Protein AF-A0A8T0E1W9-F1 (afdb_monomer)

Foldseek 3Di:
DPVVLVVVLVVLLVLLLVLVVVLPPDDPQSVVVVVVLLLVQQLCVVLVFHKAFLQLLVLLSSDDPVLNVVLVLVVDDPLLRDDDPQETEIEGEPVCVVSCPDPVSQVSCVVSQKHWDDDDQDPDDDDPDPPDDQQWTWIDHPSHIYIYGYFYDDPQKTKTAAHDDHPDPPDPDPSNDLCHPGIFIDGDFDFDQSDPNSSHTYTSCSSRSSLRSVVGHDDQAPQQPADPDDDPPDDLQVVVVVLLCVLCSVLSWDKDFDDQQVVCCRHHVHHDPPDFKTKMKTQLSSPPDPVVVQVSQVVDPQADFPDWDDDDPPSPDITIGMTGGDDPDDPDDDDD

pLDDT: mean 75.53, std 21.47, range [22.25, 98.0]

Structure (mmCIF, N/CA/C/O backbone):
data_AF-A0A8T0E1W9-F1
#
_entry.id   AF-A0A8T0E1W9-F1
#
loop_
_atom_site.group_PDB
_atom_site.id
_atom_site.type_symbol
_atom_site.label_atom_id
_atom_site.label_alt_id
_atom_site.label_comp_id
_atom_site.label_asym_id
_atom_site.label_entity_id
_atom_site.label_seq_id
_atom_site.pdbx_PDB_ins_code
_atom_site.Cartn_x
_atom_site.Cartn_y
_atom_site.Cartn_z
_atom_site.occupancy
_atom_site.B_iso_or_equiv
_atom_site.auth_seq_id
_atom_site.auth_comp_id
_atom_site.auth_asym_id
_atom_site.auth_atom_id
_atom_site.pdbx_PDB_model_num
ATOM 1 N N . MET A 1 1 ? 8.179 -26.069 -3.811 1.00 26.19 1 MET A N 1
ATOM 2 C CA . MET A 1 1 ? 8.669 -24.667 -3.828 1.00 26.19 1 MET A CA 1
ATOM 3 C C . MET A 1 1 ? 7.720 -23.673 -3.124 1.00 26.19 1 MET A C 1
ATOM 5 O O . MET A 1 1 ? 7.975 -22.481 -3.179 1.00 26.19 1 MET A O 1
ATOM 9 N N . PHE A 1 2 ? 6.671 -24.132 -2.415 1.00 22.77 2 PHE A N 1
ATOM 10 C CA . PHE A 1 2 ? 5.727 -23.273 -1.672 1.00 22.77 2 PHE A CA 1
ATOM 11 C C . PHE A 1 2 ? 6.013 -23.175 -0.155 1.00 22.77 2 PHE A C 1
ATOM 13 O O . PHE A 1 2 ? 5.540 -22.244 0.491 1.00 22.77 2 PHE A O 1
ATOM 20 N N . ASP A 1 3 ? 6.839 -24.063 0.414 1.00 22.98 3 ASP A N 1
ATOM 21 C CA . ASP A 1 3 ? 7.132 -24.073 1.861 1.00 22.98 3 ASP A CA 1
ATOM 22 C C . ASP A 1 3 ? 8.192 -23.061 2.317 1.00 22.98 3 ASP A C 1
ATOM 24 O O . ASP A 1 3 ? 8.183 -22.630 3.471 1.00 22.98 3 ASP A O 1
ATOM 28 N N . CYS A 1 4 ? 9.060 -22.595 1.412 1.00 23.92 4 CYS A N 1
ATOM 29 C CA . CYS A 1 4 ? 10.126 -21.657 1.777 1.00 23.92 4 CYS A CA 1
ATOM 30 C C . CYS A 1 4 ? 9.575 -20.276 2.191 1.00 23.92 4 CYS A C 1
ATOM 32 O O . CYS A 1 4 ? 10.157 -19.605 3.038 1.00 23.92 4 CYS A O 1
ATOM 34 N N . CYS A 1 5 ? 8.411 -19.861 1.667 1.00 29.88 5 CYS A N 1
ATOM 35 C CA . CYS A 1 5 ? 7.785 -18.583 2.032 1.00 29.88 5 CYS A CA 1
ATOM 36 C C . CYS A 1 5 ? 7.148 -18.586 3.430 1.00 29.88 5 CYS A C 1
ATOM 38 O O . CYS A 1 5 ? 7.177 -17.557 4.101 1.00 29.88 5 CYS A O 1
ATOM 40 N N . LYS A 1 6 ? 6.601 -19.719 3.896 1.00 28.47 6 LYS A N 1
ATOM 41 C CA . LYS A 1 6 ? 6.024 -19.819 5.249 1.00 28.47 6 LYS A CA 1
ATOM 42 C C . LYS A 1 6 ? 7.102 -19.812 6.332 1.00 28.47 6 LYS A C 1
ATOM 44 O O . LYS A 1 6 ? 6.871 -19.260 7.403 1.00 28.47 6 LYS A O 1
ATOM 49 N N . HIS A 1 7 ? 8.266 -20.402 6.055 1.00 28.61 7 HIS A N 1
ATOM 50 C CA . HIS A 1 7 ? 9.382 -20.433 7.002 1.00 28.61 7 HIS A CA 1
ATOM 51 C C . HIS A 1 7 ? 10.006 -19.042 7.185 1.00 28.61 7 HIS A C 1
ATOM 53 O O . HIS A 1 7 ? 10.114 -18.575 8.312 1.00 28.61 7 HIS A O 1
ATOM 59 N N . ILE A 1 8 ? 10.260 -18.322 6.084 1.00 34.84 8 ILE A N 1
ATOM 60 C CA . ILE A 1 8 ? 10.800 -16.950 6.114 1.00 34.84 8 ILE A CA 1
ATOM 61 C C . ILE A 1 8 ? 9.815 -15.971 6.776 1.00 34.84 8 ILE A C 1
ATOM 63 O O . ILE A 1 8 ? 10.224 -15.104 7.542 1.00 34.84 8 ILE A O 1
ATOM 67 N N . ALA A 1 9 ? 8.503 -16.129 6.550 1.00 34.50 9 ALA A N 1
ATOM 68 C CA . ALA A 1 9 ? 7.494 -15.334 7.254 1.00 34.50 9 ALA A CA 1
ATOM 69 C C . ALA A 1 9 ? 7.513 -15.599 8.771 1.00 34.50 9 ALA A C 1
ATOM 71 O O . ALA A 1 9 ? 7.425 -14.661 9.555 1.00 34.50 9 ALA A O 1
ATOM 72 N N . ARG A 1 10 ? 7.682 -16.858 9.200 1.00 34.78 10 ARG A N 1
ATOM 73 C CA . ARG A 1 10 ? 7.811 -17.215 10.624 1.00 34.78 10 ARG A CA 1
ATOM 74 C C . ARG A 1 10 ? 9.108 -16.694 11.249 1.00 34.78 10 ARG A C 1
ATOM 76 O O . ARG A 1 10 ? 9.079 -16.315 12.413 1.00 34.78 10 ARG A O 1
ATOM 83 N N . GLU A 1 11 ? 10.211 -16.646 10.507 1.00 36.34 11 GLU A N 1
ATOM 84 C CA . GLU A 1 11 ? 11.480 -16.076 10.983 1.00 36.34 11 GLU A CA 1
ATOM 85 C C . GLU A 1 11 ? 11.420 -14.547 11.100 1.00 36.34 11 GLU A C 1
ATOM 87 O O . GLU A 1 11 ? 11.777 -14.020 12.150 1.00 36.34 11 GLU A O 1
ATOM 92 N N . CYS A 1 12 ? 10.828 -13.842 10.124 1.00 39.28 12 CYS A N 1
ATOM 93 C CA . CYS A 1 12 ? 10.525 -12.410 10.259 1.00 39.28 12 CYS A CA 1
ATOM 94 C C . CYS A 1 12 ? 9.590 -12.124 11.446 1.00 39.28 12 CYS A C 1
ATOM 96 O O . CYS A 1 12 ? 9.747 -11.113 12.121 1.00 39.28 12 CYS A O 1
ATOM 98 N N . VAL A 1 13 ? 8.610 -12.992 11.720 1.00 42.66 13 VAL A N 1
ATOM 99 C CA . VAL A 1 13 ? 7.721 -12.849 12.887 1.00 42.66 13 VAL A CA 1
ATOM 100 C C . VAL A 1 13 ? 8.466 -13.119 14.198 1.00 42.66 13 VAL A C 1
ATOM 102 O O . VAL A 1 13 ? 8.195 -12.438 15.178 1.00 42.66 13 VAL A O 1
ATOM 105 N N . LYS A 1 14 ? 9.430 -14.048 14.237 1.00 37.53 14 LYS A N 1
ATOM 106 C CA . LYS A 1 14 ? 10.242 -14.315 15.438 1.00 37.53 14 LYS A CA 1
ATOM 107 C C . LYS A 1 14 ? 11.223 -13.184 15.756 1.00 37.53 14 LYS A C 1
ATOM 109 O O . LYS A 1 14 ? 11.319 -12.808 16.920 1.00 37.53 14 LYS A O 1
ATOM 114 N N . GLU A 1 15 ? 11.892 -12.616 14.752 1.00 42.81 15 GLU A N 1
ATOM 115 C CA . GLU A 1 15 ? 12.761 -11.443 14.946 1.00 42.81 15 GLU A CA 1
ATOM 116 C C . GLU A 1 15 ? 11.956 -10.206 15.388 1.00 42.81 15 GLU A C 1
ATOM 118 O O . GLU A 1 15 ? 12.399 -9.469 16.267 1.00 42.81 15 GLU A O 1
ATOM 123 N N . ASN A 1 16 ? 10.737 -10.017 14.866 1.00 41.03 16 ASN A N 1
ATOM 124 C CA . ASN A 1 16 ? 9.902 -8.845 15.167 1.00 41.03 16 ASN A CA 1
ATOM 125 C C . ASN A 1 16 ? 8.972 -9.007 16.382 1.00 41.03 16 ASN A C 1
ATOM 127 O O . ASN A 1 16 ? 8.532 -8.005 16.947 1.00 41.03 16 ASN A O 1
ATOM 131 N N . ALA A 1 17 ? 8.696 -10.233 16.839 1.00 41.97 17 ALA A N 1
ATOM 132 C CA . ALA A 1 17 ? 8.025 -10.463 18.119 1.00 41.97 17 ALA A CA 1
ATOM 133 C C . ALA A 1 17 ? 8.859 -9.863 19.258 1.00 41.97 17 ALA A C 1
ATOM 135 O O . ALA A 1 17 ? 8.317 -9.153 20.101 1.00 41.97 17 ALA A O 1
ATOM 136 N N . GLY A 1 18 ? 10.186 -10.040 19.214 1.00 39.03 18 GLY A N 1
ATOM 137 C CA . GLY A 1 18 ? 11.122 -9.402 20.141 1.00 39.03 18 GLY A CA 1
ATOM 138 C C . GLY A 1 18 ? 11.076 -7.869 20.113 1.00 39.03 18 GLY A C 1
ATOM 139 O O . GLY A 1 18 ? 11.276 -7.251 21.150 1.00 39.03 18 GLY A O 1
ATOM 140 N N . VAL A 1 19 ? 10.736 -7.249 18.977 1.00 42.09 19 VAL A N 1
ATOM 141 C CA . VAL A 1 19 ? 10.605 -5.784 18.840 1.00 42.09 19 VAL A CA 1
ATOM 142 C C . VAL A 1 19 ? 9.293 -5.269 19.445 1.00 42.09 19 VAL A C 1
ATOM 144 O O . VAL A 1 19 ? 9.286 -4.223 20.088 1.00 42.09 19 VAL A O 1
ATOM 147 N N . MET A 1 20 ? 8.196 -6.026 19.332 1.00 41.81 20 MET A N 1
ATOM 148 C CA . MET A 1 20 ? 6.943 -5.736 20.049 1.00 41.81 20 MET A CA 1
ATOM 149 C C . MET A 1 20 ? 7.096 -5.881 21.571 1.00 41.81 20 MET A C 1
ATOM 151 O O . MET A 1 20 ? 6.509 -5.099 22.316 1.00 41.81 20 MET A O 1
ATOM 155 N N . TYR A 1 21 ? 7.901 -6.845 22.034 1.00 38.28 21 TYR A N 1
ATOM 156 C CA . TYR A 1 21 ? 8.285 -6.954 23.447 1.00 38.28 21 TYR A CA 1
ATOM 157 C C . TYR A 1 21 ? 9.291 -5.859 23.858 1.00 38.28 21 TYR A C 1
ATOM 159 O O . TYR A 1 21 ? 9.203 -5.340 24.961 1.00 38.28 21 TYR A O 1
ATOM 167 N N . ALA A 1 22 ? 10.193 -5.413 22.977 1.00 35.00 22 ALA A N 1
ATOM 168 C CA . ALA A 1 22 ? 11.112 -4.300 23.255 1.00 35.00 22 ALA A CA 1
ATOM 169 C C . ALA A 1 22 ? 10.422 -2.920 23.281 1.00 35.00 22 ALA A C 1
ATOM 171 O O . ALA A 1 22 ? 10.928 -1.994 23.910 1.00 35.00 22 ALA A O 1
ATOM 172 N N . TYR A 1 23 ? 9.234 -2.789 22.678 1.00 39.28 23 TYR A N 1
ATOM 173 C CA . TYR A 1 23 ? 8.354 -1.619 22.815 1.00 39.28 23 TYR A CA 1
ATOM 174 C C . TYR A 1 23 ? 7.777 -1.448 24.242 1.00 39.28 23 TYR A C 1
ATOM 176 O O . TYR A 1 23 ? 7.063 -0.480 24.500 1.00 39.28 23 TYR A O 1
ATOM 184 N N . GLN A 1 24 ? 8.089 -2.363 25.173 1.00 39.16 24 GLN A N 1
ATOM 185 C CA . GLN A 1 24 ? 7.715 -2.314 26.594 1.00 39.16 24 GLN A CA 1
ATOM 186 C C . GLN A 1 24 ? 8.611 -1.404 27.459 1.00 39.16 24 GLN A C 1
ATOM 188 O O . GLN A 1 24 ? 8.468 -1.404 28.680 1.00 39.16 24 GLN A O 1
ATOM 193 N N . SER A 1 25 ? 9.520 -0.598 26.892 1.00 38.69 25 SER A N 1
ATOM 194 C CA . SER A 1 25 ? 10.099 0.525 27.648 1.00 38.69 25 SER A CA 1
ATOM 195 C C . SER A 1 25 ? 9.044 1.643 27.737 1.00 38.69 25 SER A C 1
ATOM 197 O O . SER A 1 25 ? 8.987 2.541 26.894 1.00 38.69 25 SER A O 1
ATOM 199 N N . GLU A 1 26 ? 8.119 1.491 28.685 1.00 44.88 26 GLU A N 1
ATOM 200 C CA . GLU A 1 26 ? 6.817 2.163 28.732 1.00 44.88 26 GLU A CA 1
ATOM 201 C C . GLU A 1 26 ? 6.894 3.673 29.004 1.00 44.88 26 GLU A C 1
ATOM 203 O O . GLU A 1 26 ? 7.234 4.128 30.094 1.00 44.88 26 GLU A O 1
ATOM 208 N N . THR A 1 27 ? 6.454 4.457 28.021 1.00 55.34 27 THR A N 1
ATOM 209 C CA . THR A 1 27 ? 5.727 5.707 28.269 1.00 55.34 27 THR A CA 1
ATOM 210 C C . THR A 1 27 ? 4.225 5.387 28.329 1.00 55.34 27 THR A C 1
ATOM 212 O O . THR A 1 27 ? 3.762 4.453 27.669 1.00 55.34 27 THR A O 1
ATOM 215 N N . SER A 1 28 ? 3.438 6.152 29.095 1.00 60.97 28 SER A N 1
ATOM 216 C CA . SER A 1 28 ? 1.981 5.945 29.248 1.00 60.97 28 SER A CA 1
ATOM 217 C C . SER A 1 28 ? 1.206 5.985 27.920 1.00 60.97 28 SER A C 1
ATOM 219 O O . SER A 1 28 ? 0.170 5.337 27.762 1.00 60.97 28 SER A O 1
ATOM 221 N N . GLU A 1 29 ? 1.716 6.721 26.936 1.00 62.06 29 GLU A N 1
ATOM 222 C CA . GLU A 1 29 ? 1.122 6.819 25.603 1.00 62.06 29 GLU A CA 1
ATOM 223 C C . GLU A 1 29 ? 1.331 5.535 24.779 1.00 62.06 29 GLU A C 1
ATOM 225 O O . GLU A 1 29 ? 0.407 5.069 24.109 1.00 62.06 29 GLU A O 1
ATOM 230 N N . ASN A 1 30 ? 2.508 4.903 24.878 1.00 69.06 30 ASN A N 1
ATOM 231 C CA . ASN A 1 30 ? 2.815 3.662 24.158 1.00 69.06 30 ASN A CA 1
ATOM 232 C C . ASN A 1 30 ? 1.965 2.483 24.650 1.00 69.06 30 ASN A C 1
ATOM 234 O O . ASN A 1 30 ? 1.479 1.693 23.835 1.00 69.06 30 ASN A O 1
ATOM 238 N N . SER A 1 31 ? 1.738 2.383 25.964 1.00 74.38 31 SER A N 1
ATOM 239 C CA . SER A 1 31 ? 0.858 1.356 26.536 1.00 74.38 31 SER A CA 1
ATOM 240 C C . SER A 1 31 ? -0.600 1.570 26.114 1.00 74.38 31 SER A C 1
ATOM 242 O O . SER A 1 31 ? -1.274 0.620 25.710 1.00 74.38 31 SER A O 1
ATOM 244 N N . THR A 1 32 ? -1.062 2.824 26.088 1.00 85.12 32 THR A N 1
ATOM 245 C CA . THR A 1 32 ? -2.406 3.189 25.613 1.00 85.12 32 THR A CA 1
ATOM 246 C C . THR A 1 32 ? -2.603 2.821 24.140 1.00 85.12 32 THR A C 1
ATOM 248 O O . THR A 1 32 ? -3.572 2.144 23.794 1.00 85.12 32 THR A O 1
ATOM 251 N N . ARG A 1 33 ? -1.654 3.185 23.268 1.00 90.06 33 ARG A N 1
ATOM 252 C CA . ARG A 1 33 ? -1.702 2.879 21.830 1.00 90.06 33 ARG A CA 1
ATOM 253 C C . ARG A 1 33 ? -1.787 1.377 21.559 1.00 90.06 33 ARG A C 1
ATOM 255 O O . ARG A 1 33 ? -2.606 0.932 20.756 1.00 90.06 33 ARG A O 1
ATOM 262 N N . LEU A 1 34 ? -0.958 0.585 22.239 1.00 89.94 34 LEU A N 1
ATOM 263 C CA . LEU A 1 34 ? -0.949 -0.868 22.085 1.00 89.94 34 LEU A CA 1
ATOM 264 C C . LEU A 1 34 ? -2.269 -1.502 22.544 1.00 89.94 34 LEU A C 1
ATOM 266 O O . LEU A 1 34 ? -2.761 -2.427 21.896 1.00 89.94 34 LEU A O 1
ATOM 270 N N . ASN A 1 35 ? -2.868 -0.988 23.619 1.00 91.19 35 ASN A N 1
ATOM 271 C CA . ASN A 1 35 ? -4.172 -1.449 24.087 1.00 91.19 35 ASN A CA 1
ATOM 272 C C . ASN A 1 35 ? -5.272 -1.178 23.056 1.00 91.19 35 ASN A C 1
ATOM 274 O O . ASN A 1 35 ? -6.045 -2.085 22.763 1.00 91.19 35 ASN A O 1
ATOM 278 N N . VAL A 1 36 ? -5.295 0.004 22.428 1.00 93.75 36 VAL A N 1
ATOM 279 C CA . VAL A 1 36 ? -6.257 0.305 21.350 1.00 93.75 36 VAL A CA 1
ATOM 280 C C . VAL A 1 36 ? -6.085 -0.656 20.170 1.00 93.75 36 VAL A C 1
ATOM 282 O O . VAL A 1 36 ? -7.072 -1.210 19.685 1.00 93.75 36 VAL A O 1
ATOM 285 N N . ILE A 1 37 ? -4.842 -0.931 19.752 1.00 95.06 37 ILE A N 1
ATOM 286 C CA . ILE A 1 37 ? -4.553 -1.880 18.662 1.00 95.06 37 ILE A CA 1
ATOM 287 C C . ILE A 1 37 ? -5.096 -3.278 18.979 1.00 95.06 37 ILE A C 1
ATOM 289 O O . ILE A 1 37 ? -5.749 -3.898 18.132 1.00 95.06 37 ILE A O 1
ATOM 293 N N . ARG A 1 38 ? -4.823 -3.780 20.190 1.00 94.50 38 ARG A N 1
ATOM 294 C CA . ARG A 1 38 ? -5.278 -5.100 20.649 1.00 94.50 38 ARG A CA 1
ATOM 295 C C . ARG A 1 38 ? -6.799 -5.170 20.711 1.00 94.50 38 ARG A C 1
ATOM 297 O O . ARG A 1 38 ? -7.378 -6.100 20.156 1.00 94.50 38 ARG A O 1
ATOM 304 N N . SER A 1 39 ? -7.430 -4.183 21.344 1.00 94.25 39 SER A N 1
ATOM 305 C CA . SER A 1 39 ? -8.879 -4.145 21.534 1.00 94.25 39 SER A CA 1
ATOM 306 C C . SER A 1 39 ? -9.624 -4.068 20.205 1.00 94.25 39 SER A C 1
ATOM 308 O O . SER A 1 39 ? -10.570 -4.824 20.006 1.00 94.25 39 SER A O 1
ATOM 310 N N . PHE A 1 40 ? -9.176 -3.227 19.265 1.00 95.69 40 PHE A N 1
ATOM 311 C CA . PHE A 1 40 ? -9.826 -3.112 17.956 1.00 95.69 40 PHE A CA 1
ATOM 312 C C . PHE A 1 40 ? -9.670 -4.390 17.127 1.00 95.69 40 PHE A C 1
ATOM 314 O O . PHE A 1 40 ? -10.644 -4.887 16.566 1.00 95.69 40 PHE A O 1
ATOM 321 N N . SER A 1 41 ? -8.462 -4.968 17.105 1.00 95.62 41 SER A N 1
ATOM 322 C CA . SER A 1 41 ? -8.199 -6.223 16.387 1.00 95.62 41 SER A CA 1
ATOM 323 C C . SER A 1 41 ? -9.050 -7.373 16.934 1.00 95.62 41 SER A C 1
ATOM 325 O O . SER A 1 41 ? -9.655 -8.116 16.163 1.00 95.62 41 SER A O 1
ATOM 327 N N . ALA A 1 42 ? -9.147 -7.494 18.261 1.00 94.12 42 ALA A N 1
ATOM 328 C CA . ALA A 1 42 ? -9.971 -8.505 18.916 1.00 94.12 42 ALA A CA 1
ATOM 329 C C .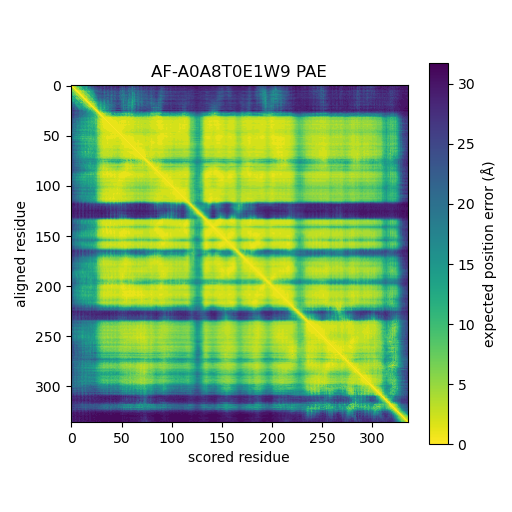 ALA A 1 42 ? -11.473 -8.285 18.664 1.00 94.12 42 ALA A C 1
ATOM 331 O O . ALA A 1 42 ? -12.196 -9.249 18.410 1.00 94.12 42 ALA A O 1
ATOM 332 N N . ALA A 1 43 ? -11.936 -7.030 18.695 1.00 94.56 43 ALA A N 1
ATOM 333 C CA . ALA A 1 43 ? -13.325 -6.674 18.423 1.00 94.56 43 ALA A CA 1
ATOM 334 C C . ALA A 1 43 ? -13.741 -7.040 16.993 1.00 94.56 43 ALA A C 1
ATOM 336 O O . ALA A 1 43 ? -14.729 -7.751 16.818 1.00 94.56 43 ALA A O 1
ATOM 337 N N . ALA A 1 44 ? -12.950 -6.643 15.992 1.00 95.00 44 ALA A N 1
ATOM 338 C CA . ALA A 1 44 ? -13.202 -6.990 14.595 1.00 95.00 44 ALA A CA 1
ATOM 339 C C . ALA A 1 44 ? -13.152 -8.510 14.367 1.00 95.00 44 ALA A C 1
ATOM 341 O O . ALA A 1 44 ? -14.031 -9.078 13.714 1.00 95.00 44 ALA A O 1
ATOM 342 N N . TYR A 1 45 ? -12.175 -9.195 14.972 1.00 93.75 45 TYR A N 1
ATOM 343 C CA . TYR A 1 45 ? -12.040 -10.645 14.851 1.00 93.75 45 TYR A CA 1
ATOM 344 C C . TYR A 1 45 ? -13.244 -11.397 15.433 1.00 93.75 45 TYR A C 1
ATOM 346 O O . TYR A 1 45 ? -13.706 -12.366 14.832 1.00 93.75 45 TYR A O 1
ATOM 354 N N . ALA A 1 46 ? -13.795 -10.943 16.566 1.00 93.19 46 ALA A N 1
ATOM 355 C CA . ALA A 1 46 ? -15.010 -11.516 17.154 1.00 93.19 46 ALA A CA 1
ATOM 356 C C . ALA A 1 46 ? -16.236 -11.403 16.226 1.00 93.19 46 ALA A C 1
ATOM 358 O O . ALA A 1 46 ? -17.169 -12.192 16.345 1.00 93.19 46 ALA A O 1
ATOM 359 N N . LEU A 1 47 ? -16.204 -10.462 15.279 1.00 93.44 47 LEU A N 1
ATOM 360 C CA . LEU A 1 47 ? -17.212 -10.262 14.236 1.00 93.44 47 LEU A CA 1
ATOM 361 C C . LEU A 1 47 ? -16.829 -10.936 12.906 1.00 93.44 47 LEU A C 1
ATOM 363 O O . LEU A 1 47 ? -17.400 -10.631 11.863 1.00 93.44 47 LEU A O 1
ATOM 367 N N . ASN A 1 48 ? -15.875 -11.874 12.933 1.00 93.12 48 ASN A N 1
ATOM 368 C CA . ASN A 1 48 ? -15.350 -12.601 11.771 1.00 93.12 48 ASN A CA 1
ATOM 369 C C . ASN A 1 48 ? -14.701 -11.707 10.700 1.00 93.12 48 ASN A C 1
ATOM 371 O O . ASN A 1 48 ? -14.637 -12.077 9.524 1.00 93.12 48 ASN A O 1
ATOM 375 N N . VAL A 1 49 ? -14.184 -10.546 11.106 1.00 94.19 49 VAL A N 1
ATOM 376 C CA . VAL A 1 49 ? -13.458 -9.618 10.239 1.00 94.19 49 VAL A CA 1
ATOM 377 C C . VAL A 1 49 ? -11.989 -9.588 10.646 1.00 94.19 49 VAL A C 1
ATOM 379 O O . VAL A 1 49 ? -11.629 -9.188 11.750 1.00 94.19 49 VAL A O 1
ATOM 382 N N . GLU A 1 50 ? -11.112 -10.001 9.734 1.00 94.94 50 GLU A N 1
ATOM 383 C CA . GLU A 1 50 ? -9.668 -9.853 9.925 1.00 94.94 50 GLU A CA 1
ATOM 384 C C . GLU A 1 50 ? -9.235 -8.457 9.476 1.00 94.94 50 GLU A C 1
ATOM 386 O O . GLU A 1 50 ? -9.366 -8.104 8.299 1.00 94.94 50 GLU A O 1
ATOM 391 N N . VAL A 1 51 ? -8.682 -7.695 10.418 1.00 96.38 51 VAL A N 1
ATOM 392 C CA . VAL A 1 51 ? -8.042 -6.403 10.163 1.00 96.38 51 VAL A CA 1
ATOM 393 C C . VAL A 1 51 ? -6.524 -6.538 10.218 1.00 96.38 51 VAL A C 1
ATOM 395 O O . VAL A 1 51 ? -5.973 -7.321 10.995 1.00 96.38 51 VAL A O 1
ATOM 398 N N . ILE A 1 52 ? -5.849 -5.757 9.384 1.00 97.81 52 ILE A N 1
ATOM 399 C CA . ILE A 1 52 ? -4.404 -5.755 9.177 1.00 97.81 52 ILE A CA 1
ATOM 400 C C . ILE A 1 52 ? -3.871 -4.413 9.649 1.00 97.81 52 ILE A C 1
ATOM 402 O O . ILE A 1 52 ? -4.261 -3.381 9.117 1.00 97.81 52 ILE A O 1
ATOM 406 N N . LEU A 1 53 ? -2.980 -4.395 10.636 1.00 97.75 53 LEU A N 1
ATOM 407 C CA . LEU A 1 53 ? -2.351 -3.156 11.080 1.00 97.75 53 LEU A CA 1
ATOM 408 C C . LEU A 1 53 ? -1.369 -2.683 9.997 1.00 97.75 53 LEU A C 1
ATOM 410 O O . LEU A 1 53 ? -0.312 -3.283 9.791 1.00 97.75 53 LEU A O 1
ATOM 414 N N . ILE A 1 54 ? -1.749 -1.615 9.294 1.00 97.44 54 ILE A N 1
ATOM 415 C CA . ILE A 1 54 ? -0.995 -1.019 8.177 1.00 97.44 54 ILE A CA 1
ATOM 416 C C . ILE A 1 54 ? -0.400 0.348 8.529 1.00 97.44 54 ILE A C 1
ATOM 418 O O . ILE A 1 54 ? 0.118 1.039 7.656 1.00 97.44 54 ILE A O 1
ATOM 422 N N . GLU A 1 55 ? -0.482 0.733 9.802 1.00 96.38 55 GLU A N 1
ATOM 423 C CA . GLU A 1 55 ? 0.004 2.002 10.329 1.00 96.38 55 GLU A CA 1
ATOM 424 C C . GLU A 1 55 ? 1.506 2.202 10.029 1.00 96.38 55 GLU A C 1
ATOM 426 O O . GLU A 1 55 ? 2.342 1.500 10.618 1.00 96.38 55 GLU A O 1
ATOM 431 N N . PRO A 1 56 ? 1.877 3.147 9.138 1.00 95.62 56 PRO A N 1
ATOM 432 C CA . PRO A 1 56 ? 3.240 3.245 8.619 1.00 95.62 56 PRO A CA 1
ATOM 433 C C . PRO A 1 56 ? 4.292 3.476 9.700 1.00 95.62 56 PRO A C 1
ATOM 435 O O . PRO A 1 56 ? 5.360 2.866 9.652 1.00 95.62 56 PRO A O 1
ATOM 438 N N . SER A 1 57 ? 3.971 4.290 10.708 1.00 94.44 57 SER A N 1
ATOM 439 C CA . SER A 1 57 ? 4.876 4.583 11.825 1.00 94.44 57 SER A CA 1
ATOM 440 C C . SER A 1 57 ? 5.234 3.336 12.639 1.00 94.44 57 SER A C 1
ATOM 442 O O . SER A 1 57 ? 6.393 3.132 12.998 1.00 94.44 57 SER A O 1
ATOM 444 N N . ILE A 1 58 ? 4.262 2.451 12.881 1.00 94.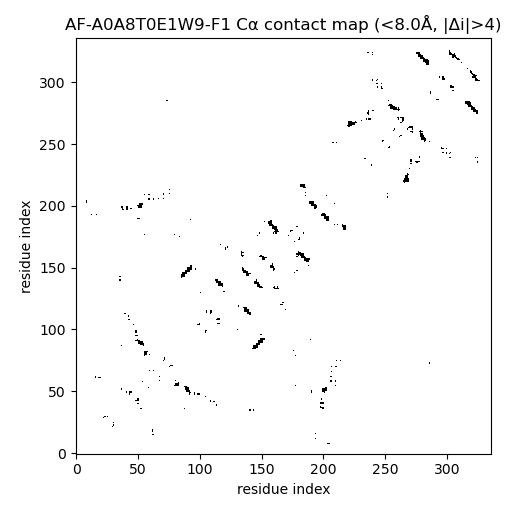19 58 ILE A N 1
ATOM 445 C CA . ILE A 1 58 ? 4.489 1.190 13.600 1.00 94.19 58 ILE A CA 1
ATOM 446 C C . ILE A 1 58 ? 5.285 0.235 12.724 1.00 94.19 58 ILE A C 1
ATOM 448 O O . ILE A 1 58 ? 6.297 -0.303 13.165 1.00 94.19 58 ILE A O 1
ATOM 452 N N . LEU A 1 59 ? 4.857 0.042 11.473 1.00 95.31 59 LEU A N 1
ATOM 453 C CA . LEU A 1 59 ? 5.542 -0.860 10.552 1.00 95.31 59 LEU A CA 1
ATOM 454 C C . LEU A 1 59 ? 7.004 -0.456 10.343 1.00 95.31 59 LEU A C 1
ATOM 456 O O . LEU A 1 59 ? 7.858 -1.334 10.253 1.00 95.31 59 LEU A O 1
ATOM 460 N N . PHE A 1 60 ? 7.297 0.845 10.278 1.00 94.75 60 PHE A N 1
ATOM 461 C CA . PHE A 1 60 ? 8.655 1.359 10.118 1.00 94.75 60 PHE A CA 1
ATOM 462 C C . PHE A 1 60 ? 9.512 1.080 11.356 1.00 94.75 60 PHE A C 1
ATOM 464 O O . PHE A 1 60 ? 10.644 0.619 11.218 1.00 94.75 60 PHE A O 1
ATOM 471 N N . ASN A 1 61 ? 8.954 1.269 12.554 1.00 92.69 61 ASN A N 1
ATOM 472 C CA . ASN A 1 61 ? 9.645 0.980 13.812 1.00 92.69 61 ASN A CA 1
ATOM 473 C C . ASN A 1 61 ? 9.900 -0.519 14.029 1.00 92.69 61 ASN A C 1
ATOM 475 O O . ASN A 1 61 ? 10.842 -0.878 14.730 1.00 92.69 61 ASN A O 1
ATOM 479 N N . LEU A 1 62 ? 9.104 -1.394 13.407 1.00 91.69 62 LEU A N 1
ATOM 480 C CA . LEU A 1 62 ? 9.352 -2.839 13.401 1.00 91.69 62 LEU A CA 1
ATOM 481 C C . LEU A 1 62 ? 10.517 -3.245 12.487 1.00 91.69 62 LEU A C 1
ATOM 483 O O . LEU A 1 62 ? 11.016 -4.359 12.600 1.00 91.69 62 LEU A O 1
ATOM 487 N N . LEU A 1 63 ? 10.956 -2.386 11.565 1.00 94.06 63 LEU A N 1
ATOM 488 C CA . LEU A 1 63 ? 12.085 -2.697 10.692 1.00 94.06 63 LEU A CA 1
ATOM 489 C C . LEU A 1 63 ? 13.417 -2.583 11.432 1.00 94.06 63 LEU A C 1
ATOM 491 O O . LEU A 1 63 ? 13.604 -1.714 12.283 1.00 94.06 63 LEU A O 1
ATOM 495 N N . SER A 1 64 ? 14.404 -3.377 11.014 1.00 95.00 64 SER A N 1
ATOM 496 C CA . SER A 1 64 ? 15.771 -3.221 11.511 1.00 95.00 64 SER A CA 1
ATOM 497 C C . SER A 1 64 ? 16.394 -1.893 11.057 1.00 95.00 64 SER A C 1
ATOM 499 O O . SER A 1 64 ? 16.049 -1.336 10.011 1.00 95.00 64 SER A O 1
ATOM 501 N N . ASN A 1 65 ? 17.400 -1.406 11.788 1.00 93.56 65 ASN A N 1
ATOM 502 C CA . ASN A 1 65 ? 18.100 -0.157 11.454 1.00 93.56 65 ASN A CA 1
ATOM 503 C C . ASN A 1 65 ? 18.648 -0.127 10.013 1.00 93.56 65 ASN A C 1
ATOM 505 O O . ASN A 1 65 ? 18.704 0.932 9.384 1.00 93.56 65 ASN A O 1
ATOM 509 N N . SER A 1 66 ? 19.072 -1.274 9.471 1.00 95.00 66 SER A N 1
ATOM 510 C CA . SER A 1 66 ? 19.559 -1.364 8.089 1.00 95.00 66 SER A CA 1
ATOM 511 C C . SER A 1 66 ? 18.424 -1.231 7.071 1.00 95.00 66 SER A C 1
ATOM 513 O O . SER A 1 66 ? 18.597 -0.561 6.053 1.00 95.00 66 SER A O 1
ATOM 515 N N . GLN A 1 67 ? 17.256 -1.805 7.363 1.00 94.81 67 GLN A N 1
ATOM 516 C CA . GLN A 1 67 ? 16.047 -1.711 6.546 1.00 94.81 67 GLN A CA 1
ATOM 517 C C . GLN A 1 67 ? 15.453 -0.296 6.558 1.00 94.81 67 GLN A C 1
ATOM 519 O O . GLN A 1 67 ? 15.102 0.227 5.501 1.00 94.81 67 GLN A O 1
ATOM 524 N N . GLN A 1 68 ? 15.422 0.363 7.718 1.00 93.88 68 GLN A N 1
ATOM 525 C CA . GLN A 1 68 ? 15.000 1.763 7.831 1.00 93.88 68 GLN A CA 1
ATOM 526 C C . GLN A 1 68 ? 15.901 2.683 6.993 1.00 93.88 68 GLN A C 1
ATOM 528 O O . GLN A 1 68 ? 15.425 3.410 6.119 1.00 93.88 68 GLN A O 1
ATOM 533 N N . LYS A 1 69 ? 17.229 2.588 7.173 1.00 93.06 69 LYS A N 1
ATOM 534 C CA . LYS A 1 69 ? 18.210 3.341 6.366 1.00 93.06 69 LYS A CA 1
ATOM 535 C C . LYS A 1 69 ? 18.073 3.051 4.872 1.00 93.06 69 LYS A C 1
ATOM 537 O O . LYS A 1 69 ? 18.270 3.945 4.047 1.00 93.06 69 LYS A O 1
ATOM 542 N N . PHE A 1 70 ? 17.748 1.811 4.515 1.00 92.00 70 PHE A N 1
ATOM 543 C CA . PHE A 1 70 ? 17.513 1.419 3.133 1.00 92.00 70 PHE A CA 1
ATOM 544 C C . PHE A 1 70 ? 16.308 2.147 2.520 1.00 92.00 70 PHE A C 1
ATOM 546 O O . PHE A 1 70 ? 16.458 2.716 1.438 1.00 92.00 70 PHE A O 1
ATOM 553 N N . LEU A 1 71 ? 15.160 2.194 3.207 1.00 91.62 71 LEU A N 1
ATOM 554 C CA . LEU A 1 71 ? 13.974 2.919 2.731 1.00 91.62 71 LEU A CA 1
ATOM 555 C C . LEU A 1 71 ? 14.256 4.409 2.531 1.00 91.62 71 LEU A C 1
ATOM 557 O O . LEU A 1 71 ? 13.887 4.971 1.497 1.00 91.62 71 LEU A O 1
ATOM 561 N N . LEU A 1 72 ? 14.960 5.030 3.482 1.00 90.69 72 LEU A N 1
ATOM 562 C CA . LEU A 1 72 ? 15.331 6.443 3.391 1.00 90.69 72 LEU A CA 1
ATOM 563 C C . LEU A 1 72 ? 16.242 6.706 2.182 1.00 90.69 72 LEU A C 1
ATOM 565 O O . LEU A 1 72 ? 16.023 7.631 1.402 1.00 90.69 72 LEU A O 1
ATOM 569 N N . LYS A 1 73 ? 17.219 5.824 1.938 1.00 88.00 73 LYS A N 1
ATOM 570 C CA . LYS A 1 73 ? 18.087 5.903 0.752 1.00 88.00 73 LYS A CA 1
ATOM 571 C C . LYS A 1 73 ? 17.326 5.705 -0.564 1.00 88.00 73 LYS A C 1
ATOM 573 O O . LYS A 1 73 ? 17.737 6.252 -1.585 1.00 88.00 73 LYS A O 1
ATOM 578 N N . LYS A 1 74 ? 16.227 4.946 -0.553 1.00 84.62 74 LYS A N 1
ATOM 579 C CA . LYS A 1 74 ? 15.335 4.733 -1.706 1.00 84.62 74 LYS A CA 1
ATOM 580 C C . LYS A 1 74 ? 14.400 5.911 -1.989 1.00 84.62 74 LYS A C 1
ATOM 582 O O . LYS A 1 74 ? 13.477 5.796 -2.790 1.00 84.62 74 LYS A O 1
ATOM 587 N N . GLY A 1 75 ? 14.670 7.058 -1.372 1.00 79.75 75 GLY A N 1
ATOM 588 C CA . GLY A 1 75 ? 13.919 8.285 -1.566 1.00 79.75 75 GLY A CA 1
ATOM 589 C C . GLY A 1 75 ? 12.769 8.441 -0.584 1.00 79.75 75 GLY A C 1
ATOM 590 O O . GLY A 1 75 ? 12.020 9.402 -0.738 1.00 79.75 75 GLY A O 1
ATOM 591 N N . SER A 1 76 ? 12.610 7.548 0.405 1.00 82.88 76 SER A N 1
ATOM 592 C CA . SER A 1 76 ? 11.682 7.776 1.518 1.00 82.88 76 SER A CA 1
ATOM 593 C C . SER A 1 76 ? 12.152 8.887 2.441 1.00 82.88 76 SER A C 1
ATOM 595 O O . SER A 1 76 ? 13.337 9.013 2.724 1.00 82.88 76 SER A O 1
ATOM 597 N N . ASN A 1 77 ? 11.214 9.714 2.879 1.00 82.81 77 ASN A N 1
ATOM 598 C CA . ASN A 1 77 ? 11.411 10.724 3.899 1.00 82.81 77 ASN A CA 1
ATOM 599 C C . ASN A 1 77 ? 10.873 10.163 5.222 1.00 82.81 77 ASN A C 1
ATOM 601 O O . ASN A 1 77 ? 9.909 9.401 5.226 1.00 82.81 77 ASN A O 1
ATOM 605 N N . SER A 1 78 ? 11.462 10.554 6.350 1.00 78.50 78 SER A N 1
ATOM 606 C CA . SER A 1 78 ? 10.931 10.220 7.676 1.00 78.50 78 SER A CA 1
ATOM 607 C C . SER A 1 78 ? 9.469 10.644 7.829 1.00 78.50 78 SER A C 1
ATOM 609 O O . SER A 1 78 ? 8.697 9.961 8.493 1.00 78.50 78 SER A O 1
ATOM 611 N N . ASN A 1 79 ? 9.070 11.728 7.156 1.00 85.00 79 ASN A N 1
ATOM 612 C CA . ASN A 1 79 ? 7.695 12.223 7.179 1.00 85.00 79 ASN A CA 1
ATOM 613 C C . ASN A 1 79 ? 6.683 11.294 6.490 1.00 85.00 79 ASN A C 1
ATOM 615 O O . ASN A 1 79 ? 5.497 11.396 6.791 1.00 85.00 79 ASN A O 1
ATOM 619 N N . ASP A 1 80 ? 7.129 10.388 5.611 1.00 85.75 80 ASP A N 1
ATOM 620 C CA . ASP A 1 80 ? 6.250 9.400 4.963 1.00 85.75 80 ASP A CA 1
ATOM 621 C C . ASP A 1 80 ? 5.784 8.306 5.939 1.00 85.75 80 ASP A C 1
ATOM 623 O O . ASP A 1 80 ? 4.837 7.578 5.649 1.00 85.75 80 ASP A O 1
ATOM 627 N N . PHE A 1 81 ? 6.461 8.181 7.087 1.00 90.25 81 PHE A N 1
ATOM 628 C CA . PHE A 1 81 ? 6.184 7.197 8.136 1.00 90.25 81 PHE A CA 1
ATOM 629 C C . PHE A 1 81 ? 5.919 7.872 9.486 1.00 90.25 81 PHE A C 1
ATOM 631 O O . PHE A 1 81 ? 6.145 7.275 10.542 1.00 90.25 81 PHE A O 1
ATOM 638 N N . ARG A 1 82 ? 5.516 9.148 9.469 1.00 88.12 82 ARG A N 1
ATOM 639 C CA . ARG A 1 82 ? 5.375 9.935 10.693 1.00 88.12 82 ARG A CA 1
ATOM 640 C C . ARG A 1 82 ? 4.305 9.342 11.603 1.00 88.12 82 ARG A C 1
ATOM 642 O O . ARG A 1 82 ? 3.253 8.899 11.150 1.00 88.12 82 ARG A O 1
ATOM 649 N N . TYR A 1 83 ? 4.576 9.360 12.902 1.00 89.44 83 TYR A N 1
ATOM 650 C CA . TYR A 1 83 ? 3.554 9.082 13.898 1.00 89.44 83 TYR A CA 1
ATOM 651 C C . TYR A 1 83 ? 2.614 10.283 13.991 1.00 89.44 83 TYR A C 1
ATOM 653 O O . TYR A 1 83 ? 3.077 11.404 14.203 1.00 89.44 83 TYR A O 1
ATOM 661 N N . VAL A 1 84 ? 1.314 10.035 13.843 1.00 89.44 84 VAL A N 1
ATOM 662 C CA . VAL A 1 84 ? 0.277 11.020 14.145 1.00 89.44 84 VAL A CA 1
ATOM 663 C C . VAL A 1 84 ? -0.391 10.618 15.462 1.00 89.44 84 VAL A C 1
ATOM 665 O O . VAL A 1 84 ? -1.015 9.553 15.519 1.00 89.44 84 VAL A O 1
ATOM 668 N N . PRO A 1 85 ? -0.258 11.429 16.528 1.00 88.62 85 PRO A N 1
ATOM 669 C CA . PRO A 1 85 ? -0.908 11.153 17.801 1.00 88.62 85 PRO A CA 1
ATOM 670 C C . PRO A 1 85 ? -2.420 10.993 17.647 1.00 88.62 85 PRO A C 1
ATOM 672 O O . PRO A 1 85 ? -3.069 11.767 16.947 1.00 88.62 85 PRO A O 1
ATOM 675 N N . GLY A 1 86 ? -2.981 9.981 18.308 1.00 90.06 86 GLY A N 1
ATOM 676 C CA . GLY A 1 86 ? -4.423 9.740 18.302 1.00 90.06 86 GLY A CA 1
ATOM 677 C C . GLY A 1 86 ? -4.979 9.129 17.014 1.00 90.06 86 GLY A C 1
ATOM 678 O O . GLY A 1 86 ? -6.190 8.971 16.929 1.00 90.06 86 GLY A O 1
ATOM 679 N N . ILE A 1 87 ? -4.154 8.743 16.030 1.00 92.56 87 ILE A N 1
ATOM 680 C CA . ILE A 1 87 ? -4.621 8.063 14.809 1.00 92.56 87 ILE A CA 1
ATOM 681 C C . ILE A 1 87 ? -3.960 6.688 14.660 1.00 92.56 87 ILE A C 1
ATOM 683 O O . ILE A 1 87 ? -2.757 6.517 14.875 1.00 92.56 87 ILE A O 1
ATOM 687 N N . LEU A 1 88 ? -4.759 5.687 14.286 1.00 95.88 88 LEU A N 1
ATOM 688 C CA . LEU A 1 88 ? -4.300 4.339 13.955 1.00 95.88 88 LEU A CA 1
ATOM 689 C C . LEU A 1 88 ? -4.928 3.848 12.659 1.00 95.88 88 LEU A C 1
ATOM 691 O O . LEU A 1 88 ? -6.148 3.859 12.518 1.00 95.88 88 LEU A O 1
ATOM 695 N N . THR A 1 89 ? -4.097 3.335 11.755 1.00 96.88 89 THR A N 1
ATOM 696 C CA . THR A 1 89 ? -4.572 2.831 10.465 1.00 96.88 89 THR A CA 1
ATOM 697 C C . THR A 1 89 ? -4.581 1.304 10.391 1.00 96.88 89 THR A C 1
ATOM 699 O O . THR A 1 89 ? -3.553 0.642 10.569 1.00 96.88 89 THR A O 1
ATOM 702 N N . PHE A 1 90 ? -5.736 0.744 10.039 1.00 98.00 90 PHE A N 1
ATOM 703 C CA . PHE A 1 90 ? -5.933 -0.664 9.712 1.00 98.00 90 PHE A CA 1
ATOM 704 C C . PHE A 1 90 ? -6.409 -0.819 8.267 1.00 98.00 90 PHE A C 1
ATOM 706 O O . PHE A 1 90 ? -7.072 0.050 7.717 1.00 98.00 90 PHE A O 1
ATOM 713 N N . GLY A 1 91 ? -6.091 -1.949 7.651 1.00 97.44 91 GLY A N 1
ATOM 714 C CA . GLY A 1 91 ? -6.638 -2.382 6.375 1.00 97.44 91 GLY A CA 1
ATOM 715 C C . GLY A 1 91 ? -7.507 -3.622 6.543 1.00 97.44 91 GLY A C 1
ATOM 716 O O . GLY A 1 91 ? -7.321 -4.391 7.483 1.00 97.44 91 GLY A O 1
ATOM 717 N N . PHE A 1 92 ? -8.419 -3.866 5.612 1.00 96.69 92 PHE A N 1
ATOM 718 C CA . PHE A 1 92 ? -9.130 -5.138 5.492 1.00 96.69 92 PHE A CA 1
ATOM 719 C C . PHE A 1 92 ? -9.309 -5.508 4.019 1.00 96.69 92 PHE A C 1
ATOM 721 O O . PHE A 1 92 ? -9.282 -4.650 3.141 1.00 96.69 92 PHE A O 1
ATOM 728 N N . LEU A 1 93 ? -9.487 -6.797 3.736 1.00 96.25 93 LEU A N 1
ATOM 729 C CA . LEU A 1 93 ? -9.694 -7.288 2.371 1.00 96.25 93 LEU A CA 1
ATOM 730 C C . LEU A 1 93 ? -11.179 -7.240 1.983 1.00 96.25 93 LEU A C 1
ATOM 732 O O . LEU A 1 93 ? -12.028 -7.599 2.798 1.00 96.25 93 LEU A O 1
ATOM 736 N N . ASP A 1 94 ? -11.487 -6.888 0.732 1.00 92.00 94 ASP A N 1
ATOM 737 C CA . ASP A 1 94 ? -12.851 -6.794 0.163 1.00 92.00 94 ASP A CA 1
ATOM 738 C C . ASP A 1 94 ? -13.809 -7.948 0.487 1.00 92.00 94 ASP A C 1
ATOM 740 O O . ASP A 1 94 ? -15.010 -7.727 0.638 1.00 92.00 94 ASP A O 1
ATOM 744 N N . LYS A 1 95 ? -13.310 -9.176 0.661 1.00 93.62 95 LYS A N 1
ATOM 745 C CA . LYS A 1 95 ? -14.118 -10.318 1.119 1.00 93.62 95 LYS A CA 1
ATOM 746 C C . LYS A 1 95 ? -14.884 -10.039 2.423 1.00 93.62 95 LYS A C 1
ATOM 748 O O . LYS A 1 95 ? -15.906 -10.680 2.666 1.00 93.62 95 LYS A O 1
ATOM 753 N N . TYR A 1 96 ? -14.408 -9.097 3.245 1.00 94.38 96 TYR A N 1
ATOM 754 C CA . TYR A 1 96 ? -15.054 -8.676 4.486 1.00 94.38 96 TYR A CA 1
ATOM 755 C C . TYR A 1 96 ? -15.993 -7.473 4.332 1.00 94.38 96 TYR A C 1
ATOM 757 O O . TYR A 1 96 ? -16.744 -7.182 5.260 1.00 94.38 96 TYR A O 1
ATOM 765 N N . LYS A 1 97 ? -16.008 -6.804 3.169 1.00 90.38 97 LYS A N 1
ATOM 766 C CA . LYS A 1 97 ? -16.804 -5.591 2.920 1.00 90.38 97 LYS A CA 1
ATOM 767 C C . LYS A 1 97 ? -18.266 -5.779 3.309 1.00 90.38 97 LYS A C 1
ATOM 769 O O . LYS A 1 97 ? -18.801 -4.976 4.056 1.00 90.38 97 LYS A O 1
ATOM 774 N N . LYS A 1 98 ? -18.871 -6.891 2.877 1.00 89.00 98 LYS A N 1
ATOM 775 C CA . LYS A 1 98 ? -20.281 -7.209 3.150 1.00 89.00 98 LYS A CA 1
ATOM 776 C C . LYS A 1 98 ? -20.628 -7.293 4.640 1.00 89.00 98 LYS A C 1
ATOM 778 O O . LYS A 1 98 ? -21.786 -7.103 4.972 1.00 89.00 98 LYS A O 1
ATOM 783 N N . TYR A 1 99 ? -19.662 -7.618 5.502 1.00 90.12 99 TYR A N 1
ATOM 784 C CA . TYR A 1 99 ? -19.865 -7.664 6.951 1.00 90.12 99 TYR A CA 1
ATOM 785 C C . TYR A 1 99 ? -19.673 -6.275 7.556 1.00 90.12 99 TYR A C 1
ATOM 787 O O . TYR A 1 99 ? -20.480 -5.850 8.362 1.00 90.12 99 TYR A O 1
ATOM 795 N N . ILE A 1 100 ? -18.647 -5.536 7.128 1.00 89.12 100 ILE A N 1
ATOM 796 C CA . ILE A 1 100 ? -18.356 -4.194 7.658 1.00 89.12 100 ILE A CA 1
ATOM 797 C C . ILE A 1 100 ? -19.462 -3.189 7.311 1.00 89.12 100 ILE A C 1
ATOM 799 O O . ILE A 1 100 ? -19.767 -2.316 8.114 1.00 89.12 100 ILE A O 1
ATOM 803 N N . THR A 1 101 ? -20.082 -3.311 6.134 1.00 85.12 101 THR A N 1
ATOM 804 C CA . THR A 1 101 ? -21.157 -2.407 5.692 1.00 85.12 101 THR A CA 1
ATOM 805 C C . THR A 1 101 ? -22.525 -2.728 6.299 1.00 85.12 101 THR A C 1
ATOM 807 O O . THR A 1 101 ? -23.496 -2.049 5.980 1.00 85.12 101 THR A O 1
ATOM 810 N N . GLN A 1 102 ? -22.639 -3.782 7.111 1.00 85.81 102 GLN A N 1
ATOM 811 C CA . GLN A 1 102 ? -23.885 -4.124 7.794 1.00 85.81 102 GLN A CA 1
ATOM 812 C C . GLN A 1 102 ? -24.089 -3.221 9.021 1.00 85.81 102 GLN A C 1
ATOM 814 O O . GLN A 1 102 ? -23.142 -3.042 9.792 1.00 85.81 102 GLN A O 1
ATOM 819 N N . PRO A 1 103 ? -25.302 -2.680 9.253 1.00 85.00 103 PRO A N 1
ATOM 820 C CA . PRO A 1 103 ? -25.606 -1.901 10.457 1.00 85.00 103 PRO A CA 1
ATOM 821 C C . PRO A 1 103 ? -25.259 -2.640 11.756 1.00 85.00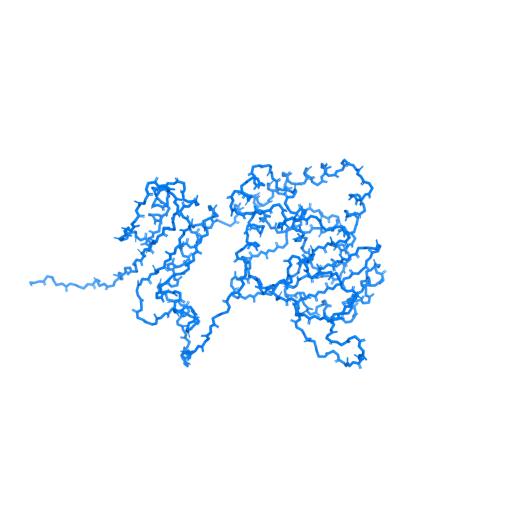 103 PRO A C 1
ATOM 823 O O . PRO A 1 103 ? -24.787 -2.033 12.717 1.00 85.00 103 PRO A O 1
ATOM 826 N N . GLU A 1 104 ? -25.426 -3.964 11.765 1.00 87.44 104 GLU A N 1
ATOM 827 C CA . GLU A 1 104 ? -25.107 -4.836 12.892 1.00 87.44 104 GLU A CA 1
ATOM 828 C C . GLU A 1 104 ? -23.621 -4.777 13.263 1.00 87.44 104 GLU A C 1
ATOM 830 O O . GLU A 1 104 ? -23.283 -4.799 14.442 1.00 87.44 104 GLU A O 1
ATOM 835 N N . PHE A 1 105 ? -22.717 -4.642 12.286 1.00 90.06 105 PHE A N 1
ATOM 836 C CA . PHE A 1 105 ? -21.286 -4.523 12.567 1.00 90.06 105 PHE A CA 1
ATOM 837 C C . PHE A 1 105 ? -20.972 -3.228 13.319 1.00 90.06 105 PHE A C 1
ATOM 839 O O . PHE A 1 105 ? -20.259 -3.257 14.321 1.00 90.06 105 PHE A O 1
ATOM 846 N N . ALA A 1 106 ? -21.529 -2.097 12.877 1.00 87.88 106 ALA A N 1
ATOM 847 C CA . ALA A 1 106 ? -21.351 -0.817 13.558 1.00 87.88 106 ALA A CA 1
ATOM 848 C C . ALA A 1 106 ? -21.933 -0.846 14.983 1.00 87.88 106 ALA A C 1
ATOM 850 O O . ALA A 1 106 ? -21.292 -0.369 15.920 1.00 87.88 106 ALA A O 1
ATOM 851 N N . PHE A 1 107 ? -23.105 -1.462 15.158 1.00 88.62 107 PHE A N 1
ATOM 852 C CA . PHE A 1 107 ? -23.749 -1.644 16.460 1.00 88.62 107 PHE A CA 1
ATOM 853 C C . PHE A 1 107 ? -22.916 -2.514 17.418 1.00 88.62 107 PHE A C 1
ATOM 855 O O . PHE A 1 107 ? -22.680 -2.143 18.568 1.00 88.62 107 PHE A O 1
ATOM 862 N N . GLU A 1 108 ? -22.394 -3.644 16.944 1.00 93.00 108 GLU A N 1
ATOM 863 C CA . GLU A 1 108 ? -21.536 -4.517 17.749 1.00 93.00 108 GLU A CA 1
ATOM 864 C C . GLU A 1 108 ? -20.196 -3.856 18.103 1.00 93.00 108 GLU A C 1
ATOM 866 O O . GLU A 1 108 ? -19.692 -4.006 19.219 1.00 93.00 108 GLU A O 1
ATOM 871 N N . MET A 1 109 ? -19.619 -3.084 17.180 1.00 93.31 109 MET A N 1
ATOM 872 C CA . MET A 1 109 ? -18.416 -2.293 17.449 1.00 93.31 109 MET A CA 1
ATOM 873 C C . MET A 1 109 ? -18.678 -1.209 18.503 1.00 93.31 109 MET A C 1
ATOM 875 O O . MET A 1 109 ? -17.855 -1.039 19.407 1.00 93.31 109 MET A O 1
ATOM 879 N N . TYR A 1 110 ? -19.844 -0.555 18.464 1.00 92.44 110 TYR A N 1
ATOM 880 C CA . TYR A 1 110 ? -20.275 0.407 19.481 1.00 92.44 110 TYR A CA 1
ATOM 881 C C . TYR A 1 110 ? -20.329 -0.228 20.877 1.00 92.44 110 TYR A C 1
ATOM 883 O O . TYR A 1 110 ? -19.724 0.292 21.815 1.00 92.44 110 TYR A O 1
ATOM 891 N N . HIS A 1 111 ? -20.944 -1.408 21.011 1.00 93.31 111 HIS A N 1
ATOM 892 C CA . HIS A 1 111 ? -20.979 -2.148 22.279 1.00 93.31 111 HIS A CA 1
ATOM 893 C C . HIS A 1 111 ? -19.600 -2.588 22.783 1.00 93.31 111 HIS A C 1
ATOM 895 O O . HIS A 1 111 ? -19.416 -2.815 23.979 1.00 93.31 111 HIS A O 1
ATOM 901 N N . LYS A 1 112 ? -18.613 -2.674 21.888 1.00 93.44 112 LYS A N 1
ATOM 902 C CA . LYS A 1 112 ? -17.207 -2.943 22.214 1.00 93.44 112 LYS A CA 1
ATOM 903 C C . LYS A 1 112 ? -16.386 -1.667 22.459 1.00 93.44 112 LYS A C 1
ATOM 905 O O . LYS A 1 112 ? -15.175 -1.766 22.641 1.00 93.44 112 LYS A O 1
ATOM 910 N N . GLY A 1 113 ? -17.022 -0.493 22.496 1.00 93.75 113 GLY A N 1
ATOM 911 C CA . GLY A 1 113 ? -16.387 0.793 22.804 1.00 93.75 113 GLY A CA 1
ATOM 912 C C . GLY A 1 113 ? -15.810 1.535 21.594 1.00 93.75 113 GLY A C 1
ATOM 913 O O . GLY A 1 113 ? -14.968 2.418 21.774 1.00 93.75 113 GLY A O 1
ATOM 914 N N . PHE A 1 114 ? -16.231 1.184 20.376 1.00 94.12 114 PHE A N 1
ATOM 915 C CA . PHE A 1 114 ? -15.791 1.813 19.130 1.00 94.12 114 PHE A CA 1
ATOM 916 C C . PHE A 1 114 ? -16.971 2.484 18.428 1.00 94.12 114 PHE A C 1
ATOM 918 O O . PHE A 1 114 ? -17.782 1.830 17.778 1.00 94.12 114 PHE A O 1
ATOM 925 N N . ASN A 1 115 ? -17.050 3.807 18.532 1.00 90.00 115 ASN A N 1
ATOM 926 C CA . ASN A 1 115 ? -18.104 4.583 17.886 1.00 90.00 115 ASN A CA 1
ATOM 927 C C . ASN A 1 115 ? -17.792 4.730 16.400 1.00 90.00 115 ASN A C 1
ATOM 929 O O . ASN A 1 115 ? -16.747 5.278 16.060 1.00 90.00 115 ASN A O 1
ATOM 933 N N . PHE A 1 116 ? -18.675 4.270 15.520 1.00 87.75 116 PHE A N 1
ATOM 934 C CA . PHE A 1 116 ? -18.536 4.530 14.090 1.00 87.75 116 PHE A CA 1
ATOM 935 C C . PHE A 1 116 ? -18.708 6.029 13.806 1.00 87.75 116 PHE A C 1
ATOM 937 O O . PHE A 1 116 ? -19.618 6.664 14.336 1.00 87.75 116 PHE A O 1
ATOM 944 N N . ILE A 1 117 ? -17.828 6.594 12.984 1.00 80.12 117 ILE A N 1
ATOM 945 C CA . ILE A 1 117 ? -17.953 7.953 12.462 1.00 80.12 117 ILE A CA 1
ATOM 946 C C . ILE A 1 117 ? -18.523 7.802 11.055 1.00 80.12 117 ILE A C 1
ATOM 948 O O . ILE A 1 117 ? -17.834 7.318 10.155 1.00 80.12 117 ILE A O 1
ATOM 952 N N . GLU A 1 118 ? -19.790 8.173 10.880 1.00 63.25 118 GLU A N 1
ATOM 953 C CA . GLU A 1 118 ? -20.442 8.110 9.575 1.00 63.25 118 GLU A CA 1
ATOM 954 C C . GLU A 1 118 ? -19.688 8.962 8.555 1.00 63.25 118 GLU A C 1
ATOM 956 O O . GLU A 1 118 ? -19.472 10.161 8.732 1.00 63.25 118 GLU A O 1
ATOM 961 N N . GLU A 1 119 ? -19.283 8.312 7.471 1.00 55.25 119 GLU A N 1
ATOM 962 C CA . GLU A 1 119 ? -18.593 8.936 6.358 1.00 55.25 119 GLU A CA 1
ATOM 963 C C . GLU A 1 119 ? -19.558 9.001 5.167 1.00 55.25 119 GLU A C 1
ATOM 965 O O . GLU A 1 119 ? -19.539 8.098 4.345 1.00 55.25 119 GLU A O 1
ATOM 970 N N . TYR A 1 120 ? -20.410 10.033 5.057 1.00 45.91 120 TYR A N 1
ATOM 971 C CA . TYR A 1 120 ? -21.036 10.396 3.771 1.00 45.91 120 TYR A CA 1
ATOM 972 C C . TYR A 1 120 ? -21.257 11.898 3.582 1.00 45.91 120 TYR A C 1
ATOM 974 O O . TYR A 1 120 ? -21.484 12.643 4.530 1.00 45.91 120 TYR A O 1
ATOM 982 N N . ASP A 1 121 ? -21.203 12.278 2.300 1.00 42.09 121 ASP A N 1
ATOM 983 C CA . ASP A 1 121 ? -21.198 13.586 1.613 1.00 42.09 121 ASP A CA 1
ATOM 984 C C . ASP A 1 121 ? -22.182 14.682 2.070 1.00 42.09 121 ASP A C 1
ATOM 986 O O . ASP A 1 121 ? -22.224 15.762 1.480 1.00 42.09 121 ASP A O 1
ATOM 990 N N . THR A 1 122 ? -22.966 14.478 3.120 1.00 39.03 122 THR A N 1
ATOM 991 C CA . THR A 1 122 ? -23.878 15.500 3.626 1.00 39.03 122 THR A CA 1
ATOM 992 C C . THR A 1 122 ? -23.925 15.452 5.138 1.00 39.03 122 THR A C 1
ATOM 994 O O . THR A 1 122 ? -24.609 14.614 5.717 1.00 39.03 122 THR A O 1
ATOM 997 N N . CYS A 1 123 ? -23.300 16.438 5.775 1.00 46.62 123 CYS A N 1
ATOM 998 C CA . CYS A 1 123 ? -23.439 16.743 7.197 1.00 46.62 123 CYS A CA 1
ATOM 999 C C . CYS A 1 123 ? -24.887 17.086 7.632 1.00 46.62 123 CYS A C 1
ATOM 1001 O O . CYS A 1 123 ? -25.025 17.767 8.638 1.00 46.62 123 CYS A O 1
ATOM 1003 N N . ASN A 1 124 ? -25.951 16.719 6.891 1.00 38.56 124 ASN A N 1
ATOM 1004 C CA . ASN A 1 124 ? -27.315 17.202 7.147 1.00 38.56 124 ASN A CA 1
ATOM 1005 C C . ASN A 1 124 ? -28.518 16.351 6.665 1.00 38.56 124 ASN A C 1
ATOM 1007 O O . ASN A 1 124 ? -29.630 16.847 6.807 1.00 38.56 124 ASN A O 1
ATOM 1011 N N . HIS A 1 125 ? -28.407 15.114 6.151 1.00 36.59 125 HIS A N 1
ATOM 1012 C CA . HIS A 1 125 ? -29.629 14.343 5.819 1.00 36.59 125 HIS A CA 1
ATOM 1013 C C . HIS A 1 125 ? -29.535 12.828 6.045 1.00 36.59 125 HIS A C 1
ATOM 1015 O O . HIS A 1 125 ? -28.659 12.156 5.513 1.00 36.59 125 HIS A O 1
ATOM 1021 N N . VAL A 1 126 ? -30.533 12.299 6.765 1.00 39.28 126 VAL A N 1
ATOM 1022 C CA . VAL A 1 126 ? -30.864 10.870 6.858 1.00 39.28 126 VAL A CA 1
ATOM 1023 C C . VAL A 1 126 ? -31.568 10.468 5.562 1.00 39.28 126 VAL A C 1
ATOM 1025 O O . VAL A 1 126 ? -32.740 10.779 5.362 1.00 39.28 126 VAL A O 1
ATOM 1028 N N . SER A 1 127 ? -30.844 9.801 4.670 1.00 30.75 127 SER A N 1
ATOM 1029 C CA . SER A 1 127 ? -31.409 9.059 3.535 1.00 30.75 127 SER A CA 1
ATOM 1030 C C . SER A 1 127 ? -30.999 7.589 3.673 1.00 30.75 127 SER A C 1
ATOM 1032 O O . SER A 1 127 ? -29.966 7.321 4.292 1.00 30.75 127 SER A O 1
ATOM 1034 N N . PRO A 1 128 ? -31.766 6.621 3.135 1.00 33.62 128 PRO A N 1
ATOM 1035 C CA . PRO A 1 128 ? -31.373 5.218 3.189 1.00 33.62 128 PRO A CA 1
ATOM 1036 C C . PRO A 1 128 ? -30.014 5.033 2.494 1.00 33.62 128 PRO A C 1
ATOM 1038 O O . PRO A 1 128 ? -29.754 5.711 1.497 1.00 33.62 128 PRO A O 1
ATOM 1041 N N . PRO A 1 129 ? -29.153 4.131 2.990 1.00 35.56 129 PRO A N 1
ATOM 1042 C CA . PRO A 1 129 ? -27.797 3.973 2.493 1.00 35.56 129 PRO A CA 1
ATOM 1043 C C . PRO A 1 129 ? -27.817 3.363 1.089 1.00 35.56 129 PRO A C 1
ATOM 1045 O O . PRO A 1 129 ? -27.804 2.145 0.921 1.00 35.56 129 PRO A O 1
ATOM 1048 N N . GLU A 1 130 ? -27.780 4.197 0.055 1.00 38.22 130 GLU A N 1
ATOM 1049 C CA . GLU A 1 130 ? -27.152 3.783 -1.194 1.00 38.22 130 GLU A CA 1
ATOM 1050 C C . GLU A 1 130 ? -25.641 3.737 -0.930 1.00 38.22 130 GLU A C 1
ATOM 1052 O O . GLU A 1 130 ? -24.945 4.746 -0.971 1.00 38.22 130 GLU A O 1
ATOM 1057 N N . VAL A 1 131 ? -25.164 2.548 -0.538 1.00 40.31 131 VAL A N 1
ATOM 1058 C CA . VAL A 1 131 ? -23.782 2.217 -0.155 1.00 40.31 131 VAL A CA 1
ATOM 1059 C C . VAL A 1 131 ? -22.787 2.774 -1.181 1.00 40.31 131 VAL A C 1
ATOM 1061 O O . VAL A 1 131 ? -22.545 2.197 -2.242 1.00 40.31 131 VAL A O 1
ATOM 1064 N N . GLY A 1 132 ? -22.213 3.925 -0.836 1.00 43.84 132 GLY A N 1
ATOM 1065 C CA . GLY A 1 132 ? -21.580 4.866 -1.751 1.00 43.84 132 GLY A CA 1
ATOM 1066 C C . GLY A 1 132 ? -20.057 4.957 -1.668 1.00 43.84 132 GLY A C 1
ATOM 1067 O O . GLY A 1 132 ? -19.501 6.039 -1.799 1.00 43.84 132 GLY A O 1
ATOM 1068 N N . THR A 1 133 ? -19.356 3.831 -1.523 1.00 53.28 133 THR A N 1
ATOM 1069 C CA . THR A 1 133 ? -18.122 3.586 -2.296 1.00 53.28 133 THR A CA 1
ATOM 1070 C C . THR A 1 133 ? -16.748 4.172 -1.896 1.00 53.28 133 THR A C 1
ATOM 1072 O O . THR A 1 133 ? -15.807 3.902 -2.641 1.00 53.28 133 THR A O 1
ATOM 1075 N N . SER A 1 134 ? -16.540 4.891 -0.782 1.00 65.81 134 SER A N 1
ATOM 1076 C CA . SER A 1 134 ? -15.195 5.455 -0.475 1.00 65.81 134 SER A CA 1
ATOM 1077 C C . SER A 1 134 ? -14.129 4.409 -0.110 1.00 65.81 134 SER A C 1
ATOM 1079 O O . SER A 1 134 ? -12.941 4.681 -0.263 1.00 65.81 134 SER A O 1
ATOM 1081 N N . GLY A 1 135 ? -14.524 3.235 0.399 1.00 85.50 135 GLY A N 1
ATOM 1082 C CA . GLY A 1 135 ? -13.593 2.228 0.922 1.00 85.50 135 GLY A CA 1
ATOM 1083 C C . GLY A 1 135 ? -12.857 2.656 2.200 1.00 85.50 135 GLY A C 1
ATOM 1084 O O . GLY A 1 135 ? -11.900 1.993 2.592 1.00 85.50 135 GLY A O 1
ATOM 1085 N N . HIS A 1 136 ? -13.279 3.737 2.856 1.00 90.00 136 HIS A N 1
ATOM 1086 C CA . HIS A 1 136 ? -12.739 4.199 4.130 1.00 90.00 136 HIS A CA 1
ATOM 1087 C C . HIS A 1 136 ? -13.828 4.151 5.202 1.00 90.00 136 HIS A C 1
ATOM 1089 O O . HIS A 1 136 ? -15.009 4.326 4.932 1.00 90.00 136 HIS A O 1
ATOM 1095 N N . TYR A 1 137 ? -13.431 3.815 6.423 1.00 89.19 137 TYR A N 1
ATOM 1096 C CA . TYR A 1 137 ? -14.330 3.658 7.557 1.00 89.19 137 TYR A CA 1
ATOM 1097 C C . TYR A 1 137 ? -13.611 4.200 8.781 1.00 89.19 137 TYR A C 1
ATOM 1099 O O . TYR A 1 137 ? -12.422 3.932 8.971 1.00 89.19 137 TYR A O 1
ATOM 1107 N N . PHE A 1 138 ? -14.313 4.949 9.617 1.00 90.00 138 PHE A N 1
ATOM 1108 C CA . PHE A 1 138 ? -13.708 5.596 10.769 1.00 90.00 138 PHE A CA 1
ATOM 1109 C C . PHE A 1 138 ? -14.396 5.158 12.054 1.00 90.00 138 PHE A C 1
ATOM 1111 O O . PHE A 1 138 ? -15.620 5.086 12.121 1.00 90.00 138 PHE A O 1
ATOM 1118 N N . PHE A 1 139 ? -13.603 4.870 13.083 1.00 92.06 139 PHE A N 1
ATOM 1119 C CA . PHE A 1 139 ? -14.101 4.590 14.428 1.00 92.06 139 PHE A CA 1
ATOM 1120 C C . PHE A 1 139 ? -13.404 5.487 15.444 1.00 92.06 139 PHE A C 1
ATOM 1122 O O . PHE A 1 139 ? -12.239 5.831 15.266 1.00 92.06 139 PHE A O 1
ATOM 1129 N N . MET A 1 140 ? -14.086 5.828 16.532 1.00 91.19 140 MET A N 1
ATOM 1130 C CA . MET A 1 140 ? -13.530 6.592 17.641 1.00 91.19 140 MET A CA 1
ATOM 1131 C C . MET A 1 140 ? -13.590 5.791 18.941 1.00 91.19 140 MET A C 1
ATOM 1133 O O . MET A 1 140 ? -14.623 5.209 19.274 1.00 91.19 140 MET A O 1
ATOM 1137 N N . THR A 1 141 ? -12.497 5.788 19.702 1.00 92.12 141 THR A N 1
ATOM 1138 C CA . THR A 1 141 ? -12.425 5.167 21.032 1.00 92.12 141 THR A CA 1
ATOM 1139 C C . THR A 1 141 ? -11.406 5.897 21.902 1.00 92.12 141 THR A C 1
ATOM 114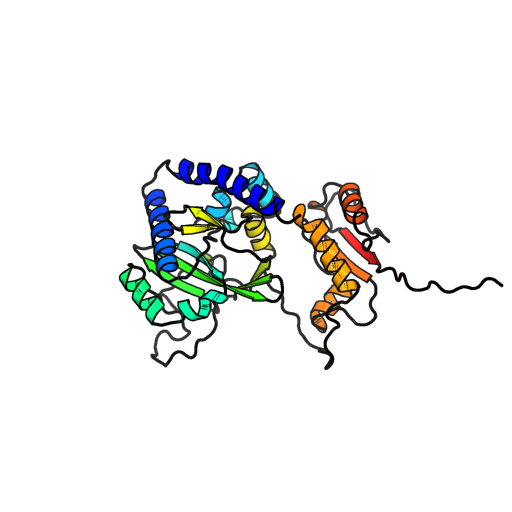1 O O . THR A 1 141 ? -10.311 6.169 21.436 1.00 92.12 141 THR A O 1
ATOM 1144 N N . TYR A 1 142 ? -11.733 6.252 23.147 1.00 87.25 142 TYR A N 1
ATOM 1145 C CA . TYR A 1 142 ? -10.788 6.866 24.105 1.00 87.25 142 TYR A CA 1
ATOM 1146 C C . TYR A 1 142 ? -9.887 7.992 23.536 1.00 87.25 142 TYR A C 1
ATOM 1148 O O . TYR A 1 142 ? -8.697 8.050 23.838 1.00 87.25 142 TYR A O 1
ATOM 1156 N N . GLY A 1 143 ? -10.430 8.867 22.679 1.00 86.56 143 GLY A N 1
ATOM 1157 C CA . GLY A 1 143 ? -9.670 9.948 22.025 1.00 86.56 143 GLY A CA 1
ATOM 1158 C C . GLY A 1 143 ? -8.807 9.523 20.826 1.00 86.56 143 GLY A C 1
ATOM 1159 O O . GLY A 1 143 ? -8.118 10.357 20.250 1.00 86.56 143 GLY A O 1
ATOM 1160 N N . TRP A 1 144 ? -8.858 8.252 20.432 1.00 92.31 144 TRP A N 1
ATOM 1161 C CA . TRP A 1 144 ? -8.233 7.702 19.234 1.00 92.31 144 TRP A CA 1
ATOM 1162 C C . TRP A 1 144 ? -9.224 7.603 18.084 1.00 92.31 144 TRP A C 1
ATOM 1164 O O . TRP A 1 144 ? -10.366 7.181 18.268 1.00 92.31 144 TRP A O 1
ATOM 1174 N N . ILE A 1 145 ? -8.738 7.910 16.888 1.00 92.69 145 ILE A N 1
ATOM 1175 C CA . ILE A 1 145 ? -9.408 7.692 15.616 1.00 92.69 145 ILE A CA 1
ATOM 1176 C C . ILE A 1 145 ? -8.758 6.493 14.935 1.00 92.69 145 ILE A C 1
ATOM 1178 O O . ILE A 1 145 ? -7.541 6.414 14.761 1.00 92.69 145 ILE A O 1
ATOM 1182 N N . ILE A 1 146 ? -9.592 5.546 14.540 1.00 95.06 146 ILE A N 1
ATOM 1183 C CA . ILE A 1 146 ? -9.201 4.343 13.828 1.00 95.06 146 ILE A CA 1
ATOM 1184 C C . ILE A 1 146 ? -9.639 4.510 12.383 1.00 95.06 146 ILE A C 1
ATOM 1186 O O . ILE A 1 146 ? -10.832 4.570 12.096 1.00 95.06 146 ILE A O 1
ATOM 1190 N N . HIS A 1 147 ? -8.666 4.588 11.482 1.00 94.62 147 HIS A N 1
ATOM 1191 C CA . HIS A 1 147 ? -8.869 4.639 10.040 1.00 94.62 147 HIS A CA 1
ATOM 1192 C C . HIS A 1 147 ? -8.803 3.223 9.477 1.00 94.62 147 HIS A C 1
ATOM 1194 O O . HIS A 1 147 ? -7.738 2.611 9.442 1.00 94.62 147 HIS A O 1
ATOM 1200 N N . LEU A 1 148 ? -9.941 2.684 9.058 1.00 95.31 148 LEU A N 1
ATOM 1201 C CA . LEU A 1 148 ? -10.059 1.356 8.475 1.00 95.31 148 LEU A CA 1
ATOM 1202 C C . LEU A 1 148 ? -10.209 1.468 6.948 1.00 95.31 148 LEU A C 1
ATOM 1204 O O . LEU A 1 148 ? -11.140 2.092 6.447 1.00 95.31 148 LEU A O 1
ATOM 1208 N N . VAL A 1 149 ? -9.278 0.866 6.208 1.00 95.44 149 VAL A N 1
ATOM 1209 C CA . VAL A 1 149 ? -9.129 1.006 4.751 1.00 95.44 149 VAL A CA 1
ATOM 1210 C C . VAL A 1 149 ? -9.458 -0.306 4.039 1.00 95.44 149 VAL A C 1
ATOM 1212 O O . VAL A 1 149 ? -8.876 -1.351 4.328 1.00 95.44 149 VAL A O 1
ATOM 1215 N N . GLU A 1 150 ? -10.364 -0.256 3.071 1.00 94.75 150 GLU A N 1
ATOM 1216 C CA . GLU A 1 150 ? -10.686 -1.371 2.187 1.00 94.75 150 GLU A CA 1
ATOM 1217 C C . GLU A 1 150 ? -9.580 -1.570 1.145 1.00 94.75 150 GLU A C 1
ATOM 1219 O O . GLU A 1 150 ? -9.240 -0.665 0.385 1.00 94.75 150 GLU A O 1
ATOM 1224 N N . PHE A 1 151 ? -9.068 -2.795 1.060 1.00 96.25 151 PHE A N 1
ATOM 1225 C CA . PHE A 1 151 ? -8.208 -3.263 -0.019 1.00 96.25 151 PHE A CA 1
ATOM 1226 C C . PHE A 1 151 ? -8.989 -4.249 -0.889 1.00 96.25 151 PHE A C 1
ATOM 1228 O O . PHE A 1 151 ? -9.146 -5.426 -0.547 1.00 96.25 151 PHE A O 1
ATOM 1235 N N . ALA A 1 152 ? -9.469 -3.767 -2.033 1.00 93.00 152 ALA A N 1
ATOM 1236 C CA . ALA A 1 152 ? -10.204 -4.556 -3.006 1.00 93.00 152 ALA A CA 1
ATOM 1237 C C . ALA A 1 152 ? -9.290 -5.218 -4.032 1.00 93.00 152 ALA A C 1
ATOM 1239 O O . ALA A 1 152 ? -8.342 -4.622 -4.548 1.00 93.00 152 ALA A O 1
AT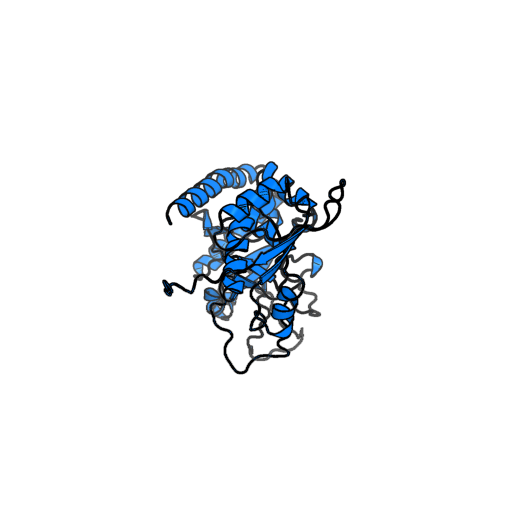OM 1240 N N . ARG A 1 153 ? -9.574 -6.476 -4.362 1.00 90.94 153 ARG A N 1
ATOM 1241 C CA . ARG A 1 153 ? -8.789 -7.224 -5.333 1.00 90.94 153 ARG A CA 1
ATOM 1242 C C . ARG A 1 153 ? -9.054 -6.696 -6.738 1.00 90.94 153 ARG A C 1
ATOM 1244 O O . ARG A 1 153 ? -10.164 -6.758 -7.259 1.00 90.94 153 ARG A O 1
ATOM 1251 N N . LYS A 1 154 ? -7.983 -6.265 -7.400 1.00 84.25 154 LYS A N 1
ATOM 1252 C CA . LYS A 1 154 ? -7.980 -5.845 -8.802 1.00 84.25 154 LYS A CA 1
ATOM 1253 C C . LYS A 1 154 ? -6.950 -6.676 -9.558 1.00 84.25 154 LYS A C 1
ATOM 1255 O O . LYS A 1 154 ? -5.760 -6.367 -9.569 1.00 84.25 154 LYS A O 1
ATOM 1260 N N . SER A 1 155 ? -7.410 -7.769 -10.174 1.00 81.88 155 SER A N 1
ATOM 1261 C CA . SER A 1 155 ? -6.538 -8.794 -10.770 1.00 81.88 155 SER A CA 1
ATOM 1262 C C . SER A 1 155 ? -5.557 -9.362 -9.721 1.00 81.88 155 SER A C 1
ATOM 1264 O O . SER A 1 155 ? -5.994 -9.877 -8.693 1.00 81.88 155 SER A O 1
ATOM 1266 N N . ASN A 1 156 ? -4.246 -9.261 -9.951 1.00 84.56 156 ASN A N 1
ATOM 1267 C CA . ASN A 1 156 ? -3.189 -9.746 -9.055 1.00 84.56 156 ASN A CA 1
ATOM 1268 C C . ASN A 1 156 ? -2.729 -8.719 -8.007 1.00 84.56 156 ASN A C 1
ATOM 1270 O O . ASN A 1 156 ? -1.685 -8.913 -7.386 1.00 84.56 156 ASN A O 1
ATOM 1274 N N . TYR A 1 157 ? -3.481 -7.639 -7.817 1.00 91.75 157 TYR A N 1
ATOM 1275 C CA . TYR A 1 157 ? -3.130 -6.552 -6.912 1.00 91.75 157 TYR A CA 1
ATOM 1276 C C . TYR A 1 157 ? -4.269 -6.229 -5.952 1.00 91.75 157 TYR A C 1
ATOM 1278 O O . TYR A 1 157 ? -5.417 -6.627 -6.167 1.00 91.75 157 TYR A O 1
ATOM 1286 N N . LEU A 1 158 ? -3.937 -5.478 -4.908 1.00 95.44 158 LEU A N 1
ATOM 1287 C CA . LEU A 1 158 ? -4.899 -4.890 -3.988 1.00 95.44 158 LEU A CA 1
ATOM 1288 C C . LEU A 1 158 ? -4.971 -3.389 -4.234 1.00 95.44 158 LEU A C 1
ATOM 1290 O O . LEU A 1 158 ? -3.944 -2.722 -4.272 1.00 95.44 158 LEU A O 1
ATOM 1294 N N . TRP A 1 159 ? -6.179 -2.880 -4.422 1.00 94.88 159 TRP A N 1
ATOM 1295 C CA . TRP A 1 159 ? -6.474 -1.480 -4.679 1.00 94.88 159 TRP A CA 1
ATOM 1296 C C . TRP A 1 159 ? -7.234 -0.886 -3.495 1.00 94.88 159 TRP A C 1
ATOM 1298 O O . TRP A 1 159 ? -8.138 -1.533 -2.975 1.00 94.88 159 TRP A O 1
ATOM 1308 N N . HIS A 1 160 ? -6.899 0.338 -3.106 1.00 93.62 160 HIS A N 1
ATOM 1309 C CA . HIS A 1 160 ? -7.734 1.159 -2.233 1.00 93.62 160 HIS A CA 1
ATOM 1310 C C . HIS A 1 160 ? -8.066 2.470 -2.949 1.00 93.62 160 HIS A C 1
ATOM 1312 O O . HIS A 1 160 ? -7.288 2.955 -3.778 1.00 93.62 160 HIS A O 1
ATOM 1318 N N . SER A 1 161 ? -9.214 3.047 -2.630 1.00 90.00 161 SER A N 1
ATOM 1319 C CA . SER A 1 161 ? -9.647 4.345 -3.147 1.00 90.00 161 SER A CA 1
ATOM 1320 C C . SER A 1 161 ? -8.913 5.499 -2.472 1.00 90.00 161 SER A C 1
ATOM 1322 O O . SER A 1 161 ? -8.356 5.356 -1.385 1.00 90.00 161 SER A O 1
ATOM 1324 N N . ALA A 1 162 ? -8.925 6.660 -3.125 1.00 88.50 162 ALA A N 1
ATOM 1325 C CA . ALA A 1 162 ? -8.770 7.938 -2.450 1.00 88.50 162 ALA A CA 1
ATOM 1326 C C . ALA A 1 162 ? -10.032 8.264 -1.643 1.00 88.50 162 ALA A C 1
ATOM 1328 O O . ALA A 1 162 ? -11.151 8.003 -2.095 1.00 88.50 162 ALA A O 1
ATOM 1329 N N . LEU A 1 163 ? -9.873 8.986 -0.536 1.00 83.88 163 LEU A N 1
ATOM 1330 C CA . LEU A 1 163 ? -11.012 9.656 0.084 1.00 83.88 163 LEU A CA 1
ATOM 1331 C C . LEU A 1 163 ? -11.345 10.905 -0.739 1.00 83.88 163 LEU A C 1
ATOM 1333 O O . LEU A 1 163 ? -10.450 11.694 -1.059 1.00 83.88 163 LEU A O 1
ATOM 1337 N N . ARG A 1 164 ? -12.613 11.098 -1.102 1.00 74.12 164 ARG A N 1
ATOM 1338 C CA . ARG A 1 164 ? -13.061 12.328 -1.770 1.00 74.12 164 ARG A CA 1
ATOM 1339 C C . ARG A 1 164 ? -13.062 13.487 -0.774 1.00 74.12 164 ARG A C 1
ATOM 1341 O O . ARG A 1 164 ? -13.163 13.273 0.429 1.00 74.12 164 ARG A O 1
ATOM 1348 N N . ALA A 1 165 ? -12.886 14.711 -1.265 1.00 65.62 165 ALA A N 1
ATOM 1349 C CA . ALA A 1 165 ? -12.963 15.885 -0.404 1.00 65.62 165 ALA A CA 1
ATOM 1350 C C . ALA A 1 165 ? -14.383 15.991 0.166 1.00 65.62 165 ALA A C 1
ATOM 1352 O O . ALA A 1 165 ? -15.332 16.100 -0.604 1.00 65.62 165 ALA A O 1
ATOM 1353 N N . ASN A 1 166 ? -14.506 15.955 1.490 1.00 60.75 166 ASN A N 1
ATOM 1354 C CA . ASN A 1 166 ? -15.749 16.214 2.200 1.00 60.75 166 ASN A CA 1
ATOM 1355 C C . ASN A 1 166 ? -15.551 17.394 3.162 1.00 60.75 166 ASN A C 1
ATOM 1357 O O . ASN A 1 166 ? -14.439 17.693 3.594 1.00 60.75 166 ASN A O 1
ATOM 1361 N N . ASN A 1 167 ? -16.642 18.089 3.478 1.00 53.66 167 ASN A N 1
ATOM 1362 C CA . ASN A 1 167 ? -16.641 19.234 4.395 1.00 53.66 167 ASN A CA 1
ATOM 1363 C C . ASN A 1 167 ? -16.966 18.805 5.842 1.00 53.66 167 ASN A C 1
ATOM 1365 O O . ASN A 1 167 ? -17.564 19.568 6.601 1.00 53.66 167 ASN A O 1
ATOM 1369 N N . CYS A 1 168 ? -16.630 17.568 6.223 1.00 59.88 168 CYS A N 1
ATOM 1370 C CA . CYS A 1 168 ? -16.948 17.022 7.541 1.00 59.88 168 CYS A CA 1
ATOM 1371 C C . CYS A 1 168 ? -15.905 17.464 8.572 1.00 59.88 168 CYS A C 1
ATOM 1373 O O . CYS A 1 168 ? -14.758 17.028 8.539 1.00 59.88 168 CYS A O 1
ATOM 1375 N N . SER A 1 169 ? -16.320 18.290 9.531 1.00 59.50 169 SER A N 1
ATOM 1376 C CA . SER A 1 169 ? -15.477 18.784 10.629 1.00 59.50 169 SER A CA 1
ATOM 1377 C C . SER A 1 169 ? -15.119 17.724 11.681 1.00 59.50 169 SER A C 1
ATOM 1379 O O . SER A 1 169 ? -14.269 17.979 12.529 1.00 59.50 169 SER A O 1
ATOM 1381 N N . SER A 1 170 ? -15.754 16.548 11.646 1.00 65.00 170 SER A N 1
ATOM 1382 C CA . SER A 1 170 ? -15.515 15.433 12.574 1.00 65.00 170 SER A CA 1
ATOM 1383 C C . SER A 1 170 ? -14.354 14.515 12.174 1.00 65.00 170 SER A C 1
ATOM 1385 O O . SER A 1 170 ? -13.949 13.673 12.977 1.00 65.00 170 SER A O 1
ATOM 1387 N N . LEU A 1 171 ? -13.824 14.645 10.953 1.00 71.56 171 LEU A N 1
ATOM 1388 C CA . LEU A 1 171 ? -12.725 13.816 10.460 1.00 71.56 171 LEU A CA 1
ATOM 1389 C C . LEU A 1 171 ? -11.357 14.460 10.738 1.00 71.56 171 LEU A C 1
ATOM 1391 O O . LEU A 1 171 ? -11.252 15.688 10.768 1.00 71.56 171 LEU A O 1
ATOM 1395 N N . PRO A 1 172 ? -10.289 13.653 10.901 1.00 77.69 172 PRO A N 1
ATOM 1396 C CA . PRO A 1 172 ? -8.925 14.167 10.922 1.00 77.69 172 PRO A CA 1
ATOM 1397 C C . PRO A 1 172 ? -8.598 14.965 9.662 1.00 77.69 172 PRO A C 1
ATOM 1399 O O . PRO A 1 172 ? -9.144 14.709 8.584 1.00 77.69 172 PRO A O 1
ATOM 1402 N N . ASN A 1 173 ? -7.615 15.860 9.769 1.00 84.06 173 ASN A N 1
ATOM 1403 C CA . ASN A 1 173 ? -7.060 16.518 8.593 1.00 84.06 173 ASN A CA 1
ATOM 1404 C C . ASN A 1 173 ? -6.576 15.460 7.592 1.00 84.06 173 ASN A C 1
ATOM 1406 O O . ASN A 1 173 ? -5.848 14.535 7.950 1.00 84.06 173 ASN A O 1
ATOM 1410 N N . ARG A 1 174 ? -6.931 15.614 6.311 1.00 83.56 174 ARG A N 1
ATOM 1411 C CA . ARG A 1 174 ? -6.521 14.678 5.244 1.00 83.56 174 ARG A CA 1
ATOM 1412 C C . ARG A 1 174 ? -5.019 14.423 5.206 1.00 83.56 174 ARG A C 1
ATOM 1414 O O . ARG A 1 174 ? -4.602 13.334 4.833 1.00 83.56 174 ARG A O 1
ATOM 1421 N N . GLU A 1 175 ? -4.220 15.429 5.545 1.00 84.88 175 GLU A N 1
ATOM 1422 C CA . GLU A 1 175 ? -2.763 15.327 5.535 1.00 84.88 175 GLU A CA 1
ATOM 1423 C C . GLU A 1 175 ? -2.248 14.291 6.534 1.00 84.88 175 GLU A C 1
ATOM 1425 O O . GLU A 1 175 ? -1.191 13.710 6.296 1.00 84.88 175 GLU A O 1
ATOM 1430 N N . ASP A 1 176 ? -2.992 14.042 7.613 1.00 88.69 176 ASP A N 1
ATOM 1431 C CA . ASP A 1 176 ? -2.654 13.111 8.689 1.00 88.69 176 ASP A CA 1
ATOM 1432 C C . ASP A 1 176 ? -3.018 11.654 8.380 1.00 88.69 176 ASP A C 1
ATOM 1434 O O . ASP A 1 176 ? -2.630 10.742 9.110 1.00 88.69 176 ASP A O 1
ATOM 1438 N N . LEU A 1 177 ? -3.719 11.414 7.271 1.00 90.06 177 LEU A N 1
ATOM 1439 C CA . LEU A 1 177 ? -4.153 10.090 6.847 1.00 90.06 177 LEU A CA 1
ATOM 1440 C C . LEU A 1 177 ? -3.322 9.616 5.646 1.00 90.06 177 LEU A C 1
ATOM 1442 O O . LEU A 1 177 ? -3.350 10.193 4.562 1.00 90.06 177 LEU A O 1
ATOM 1446 N N . HIS A 1 178 ? -2.595 8.512 5.805 1.00 92.06 178 HIS A N 1
ATOM 1447 C CA . HIS A 1 178 ? -1.630 8.063 4.793 1.00 92.06 178 HIS A CA 1
ATOM 1448 C C . HIS A 1 178 ? -2.269 7.494 3.511 1.00 92.06 178 HIS A C 1
ATOM 1450 O O . HIS A 1 178 ? -1.643 7.519 2.453 1.00 92.06 178 HIS A O 1
ATOM 1456 N N . PHE A 1 179 ? -3.509 6.997 3.578 1.00 93.19 179 PHE A N 1
ATOM 1457 C CA . PHE A 1 179 ? -4.147 6.236 2.490 1.00 93.19 179 PHE A CA 1
ATOM 1458 C C . PHE A 1 179 ? -5.294 6.981 1.795 1.00 93.19 179 PHE A C 1
ATOM 1460 O O . PHE A 1 179 ? -6.074 6.364 1.082 1.00 93.19 179 PHE A O 1
ATOM 1467 N N . VAL A 1 180 ? -5.416 8.298 1.992 1.00 90.19 180 VAL A N 1
ATOM 1468 C CA . VAL A 1 180 ? -6.562 9.077 1.477 1.00 90.19 180 VAL A CA 1
ATOM 1469 C C . VAL A 1 180 ? -6.236 9.957 0.272 1.00 90.19 180 VAL A C 1
ATOM 1471 O O . VAL A 1 180 ? -7.141 10.432 -0.419 1.00 90.19 180 VAL A O 1
ATOM 1474 N N . ALA A 1 181 ? -4.951 10.226 0.029 1.00 88.62 181 ALA A N 1
ATOM 1475 C CA . ALA A 1 181 ? -4.505 11.227 -0.937 1.00 88.62 181 ALA A CA 1
ATOM 1476 C C . ALA A 1 181 ? -4.868 10.872 -2.389 1.00 88.62 181 ALA A C 1
ATOM 1478 O O . ALA A 1 181 ? -5.176 11.760 -3.184 1.00 88.62 181 ALA A O 1
ATOM 1479 N N . TYR A 1 182 ? -4.815 9.588 -2.730 1.00 89.31 182 TYR A N 1
ATOM 1480 C CA . TYR A 1 182 ? -5.021 9.067 -4.075 1.00 89.31 182 TYR A CA 1
ATOM 1481 C C . TYR A 1 182 ? -5.422 7.589 -4.020 1.00 89.31 182 TYR A C 1
ATOM 1483 O O . TYR A 1 182 ? -5.145 6.905 -3.037 1.00 89.31 182 TYR A O 1
ATOM 1491 N N . ASP A 1 183 ? -6.007 7.097 -5.111 1.00 91.50 183 ASP A N 1
ATOM 1492 C CA . ASP A 1 183 ? -6.206 5.669 -5.341 1.00 91.50 183 ASP A CA 1
ATOM 1493 C C . ASP A 1 183 ? -4.850 4.964 -5.335 1.00 91.50 183 ASP A C 1
ATOM 1495 O O . ASP A 1 183 ? -3.963 5.346 -6.102 1.00 91.50 183 ASP A O 1
ATOM 1499 N N . GLY A 1 184 ? -4.674 3.939 -4.508 1.00 93.94 184 GLY A N 1
ATOM 1500 C CA . GLY A 1 184 ? -3.417 3.204 -4.395 1.00 93.94 184 GLY A CA 1
ATOM 1501 C C . GLY A 1 184 ? -3.547 1.747 -4.820 1.00 93.94 184 GLY A C 1
ATOM 1502 O O . GLY A 1 184 ? -4.611 1.146 -4.715 1.00 93.94 184 GLY A O 1
ATOM 1503 N N . VAL A 1 185 ? -2.454 1.168 -5.311 1.00 94.12 185 VAL A N 1
ATOM 1504 C CA . VAL A 1 185 ? -2.321 -0.241 -5.680 1.00 94.12 185 VAL A CA 1
ATOM 1505 C C . VAL A 1 185 ? -1.062 -0.829 -5.058 1.00 94.12 185 VAL A C 1
ATOM 1507 O O . VAL A 1 185 ? 0.032 -0.291 -5.205 1.00 94.12 185 VAL A O 1
ATOM 1510 N N . TYR A 1 186 ? -1.230 -1.974 -4.412 1.00 95.50 186 TYR A N 1
ATOM 1511 C CA . TYR A 1 186 ? -0.187 -2.733 -3.734 1.00 95.50 186 TYR A CA 1
ATOM 1512 C C . TYR A 1 186 ? -0.124 -4.150 -4.292 1.00 95.50 186 TYR A C 1
ATOM 1514 O O . TYR A 1 186 ? -1.099 -4.666 -4.854 1.00 95.50 186 TYR A O 1
ATOM 1522 N N . GLU A 1 187 ? 1.022 -4.809 -4.127 1.00 93.00 187 GLU A N 1
ATOM 1523 C CA . GLU A 1 187 ? 1.094 -6.247 -4.389 1.00 93.00 187 GLU A CA 1
ATOM 1524 C C . GLU A 1 187 ? 0.094 -6.990 -3.511 1.00 93.00 187 GLU A C 1
ATOM 1526 O O . GLU A 1 187 ? -0.239 -6.565 -2.408 1.00 93.00 187 GLU A O 1
ATOM 1531 N N . ASN A 1 188 ? -0.374 -8.136 -3.988 1.00 92.81 188 ASN A N 1
ATOM 1532 C CA . ASN A 1 188 ? -1.299 -8.939 -3.210 1.00 92.81 188 ASN A CA 1
ATOM 1533 C C . ASN A 1 188 ? -0.656 -9.408 -1.893 1.00 92.81 188 ASN A C 1
ATOM 1535 O O . ASN A 1 188 ? 0.408 -10.037 -1.896 1.00 92.81 188 ASN A O 1
ATOM 1539 N N . PHE A 1 189 ? -1.322 -9.131 -0.773 1.00 93.69 189 PHE A N 1
ATOM 1540 C CA . PHE A 1 189 ? -0.924 -9.574 0.558 1.00 93.69 189 PHE A CA 1
ATOM 1541 C C . PHE A 1 189 ? -2.136 -10.044 1.373 1.00 93.69 189 PHE A C 1
ATOM 1543 O O . PHE A 1 189 ? -3.287 -9.794 1.030 1.00 93.69 189 PHE A O 1
ATOM 1550 N N . TYR A 1 190 ? -1.861 -10.761 2.457 1.00 92.69 190 TYR A N 1
ATOM 1551 C CA . TYR A 1 190 ? -2.839 -11.187 3.458 1.00 92.69 190 TYR A CA 1
ATOM 1552 C C . TYR A 1 190 ? -2.286 -10.874 4.851 1.00 92.69 190 TYR A C 1
ATOM 1554 O O . TYR A 1 190 ? -1.073 -10.703 4.990 1.00 92.69 190 TYR A O 1
ATOM 1562 N N . GLY A 1 191 ? -3.137 -10.795 5.873 1.00 92.38 191 GLY A N 1
ATOM 1563 C CA . GLY A 1 191 ? -2.687 -10.569 7.242 1.00 92.38 191 GLY A CA 1
ATOM 1564 C C . GLY A 1 191 ? -1.941 -11.782 7.796 1.00 92.38 191 GLY A C 1
ATOM 1565 O O . GLY A 1 191 ? -2.405 -12.918 7.714 1.00 92.38 191 GLY A O 1
ATOM 1566 N N . VAL A 1 192 ? -0.764 -11.561 8.379 1.00 92.75 192 VAL A N 1
ATOM 1567 C CA . VAL A 1 192 ? -0.060 -12.580 9.168 1.00 92.75 192 VAL A CA 1
ATOM 1568 C C . VAL A 1 192 ? -0.261 -12.275 10.640 1.00 92.75 192 VAL A C 1
ATOM 1570 O O . VAL A 1 192 ? 0.154 -11.218 11.107 1.00 92.75 192 VAL A O 1
ATOM 1573 N N . ILE A 1 193 ? -0.877 -13.208 11.370 1.00 88.88 193 ILE A N 1
ATOM 1574 C CA . ILE A 1 193 ? -1.063 -13.105 12.821 1.00 88.88 193 ILE A CA 1
ATOM 1575 C C . ILE A 1 193 ? 0.308 -13.086 13.505 1.00 88.88 193 ILE A C 1
ATOM 1577 O O . ILE A 1 193 ? 1.075 -14.043 13.386 1.00 88.88 193 ILE A O 1
ATOM 1581 N N . ILE A 1 194 ? 0.588 -12.017 14.250 1.00 85.31 194 ILE A N 1
ATOM 1582 C CA . ILE A 1 194 ? 1.807 -11.872 15.062 1.00 85.31 194 ILE A CA 1
ATOM 1583 C C . ILE A 1 194 ? 1.567 -12.131 16.550 1.00 85.31 194 ILE A C 1
ATOM 1585 O O . ILE A 1 194 ? 2.498 -12.459 17.277 1.00 85.31 194 ILE A O 1
ATOM 1589 N N . ASN A 1 195 ? 0.318 -12.022 17.005 1.00 79.00 195 ASN A N 1
ATOM 1590 C CA . ASN A 1 195 ? -0.082 -12.329 18.371 1.00 79.00 195 ASN A CA 1
ATOM 1591 C C . ASN A 1 195 ? -1.394 -13.128 18.342 1.00 79.00 195 ASN A C 1
ATOM 1593 O O . ASN A 1 195 ? -2.409 -12.651 17.837 1.00 79.00 195 ASN A O 1
ATOM 1597 N N . GLN A 1 196 ? -1.357 -14.358 18.858 1.00 76.56 196 GLN A N 1
ATOM 1598 C CA . GLN A 1 196 ? -2.496 -15.282 18.852 1.00 76.56 196 GLN A CA 1
ATOM 1599 C C . GLN A 1 196 ? -3.641 -14.839 19.771 1.00 76.56 196 GLN A C 1
ATOM 1601 O O . GLN A 1 196 ? -4.792 -15.122 19.444 1.00 76.56 196 GLN A O 1
ATOM 1606 N N . GLU A 1 197 ? -3.340 -14.167 20.881 1.00 75.00 197 GLU A N 1
ATOM 1607 C CA . GLU A 1 197 ? -4.323 -13.723 21.876 1.00 75.00 197 GLU A CA 1
ATOM 1608 C C . GLU A 1 197 ? -5.075 -12.488 21.380 1.00 75.00 197 GLU A C 1
ATOM 1610 O O . GLU A 1 197 ? -6.299 -12.461 21.361 1.00 75.00 197 GLU A O 1
ATOM 1615 N N . SER A 1 198 ? -4.340 -11.485 20.901 1.00 72.69 198 SER A N 1
ATOM 1616 C CA . SER A 1 198 ? -4.900 -10.212 20.436 1.00 72.69 198 SER A CA 1
ATOM 1617 C C . SER A 1 198 ? -5.296 -10.212 18.955 1.00 72.69 198 SER A C 1
ATOM 1619 O O . SER A 1 198 ? -5.770 -9.197 18.457 1.00 72.69 198 SER A O 1
ATOM 1621 N N . LYS A 1 199 ? -5.042 -11.314 18.232 1.00 87.31 199 LYS A N 1
ATOM 1622 C CA . LYS A 1 199 ? -5.309 -11.485 16.788 1.00 87.31 199 LYS A CA 1
ATOM 1623 C C . LYS A 1 199 ? -4.775 -10.350 15.908 1.00 87.31 199 LYS A C 1
ATOM 1625 O O . LYS A 1 199 ? -5.295 -10.098 14.826 1.00 87.31 199 LYS A O 1
ATOM 1630 N N . ILE A 1 200 ? -3.699 -9.695 16.344 1.00 90.56 200 ILE A N 1
ATOM 1631 C CA . ILE A 1 200 ? -3.058 -8.631 15.570 1.00 90.56 200 ILE A CA 1
ATOM 1632 C C . ILE A 1 200 ? -2.438 -9.261 14.330 1.00 90.56 200 ILE A C 1
ATOM 1634 O O . ILE A 1 200 ? -1.628 -10.189 14.450 1.00 90.56 200 ILE A O 1
ATOM 1638 N N . THR A 1 201 ? -2.784 -8.734 13.157 1.00 94.94 201 THR A N 1
ATOM 1639 C CA . THR A 1 201 ? -2.163 -9.131 11.894 1.00 94.94 201 THR A CA 1
ATOM 1640 C C . THR A 1 201 ? -1.373 -7.988 11.267 1.00 94.94 201 THR A C 1
ATOM 1642 O O . THR A 1 201 ? -1.725 -6.822 11.426 1.00 94.94 201 THR A O 1
ATOM 1645 N N . LEU A 1 202 ? -0.290 -8.327 10.565 1.00 96.06 202 LEU A N 1
ATOM 1646 C CA . LEU A 1 202 ? 0.551 -7.392 9.811 1.00 96.06 202 LEU A CA 1
ATOM 1647 C C . LEU A 1 202 ? 0.674 -7.824 8.345 1.00 96.06 202 LEU A C 1
ATOM 1649 O O . LEU A 1 202 ? 0.516 -9.013 8.044 1.00 96.06 202 LEU A O 1
ATOM 1653 N N . PRO A 1 203 ? 1.055 -6.912 7.432 1.00 96.19 203 PRO A N 1
ATOM 1654 C CA . PRO A 1 203 ? 1.555 -7.307 6.125 1.00 96.19 203 PRO A CA 1
ATOM 1655 C C . PRO A 1 203 ? 2.767 -8.250 6.275 1.00 96.19 203 PRO A C 1
ATOM 1657 O O . PRO A 1 203 ? 3.658 -7.984 7.083 1.00 96.19 203 PRO A O 1
ATOM 1660 N N . PRO A 1 204 ? 2.880 -9.320 5.466 1.00 92.94 204 PRO A N 1
ATOM 1661 C CA . PRO A 1 204 ? 3.918 -10.347 5.609 1.00 92.94 204 PRO A CA 1
ATOM 1662 C C . PRO A 1 204 ? 5.326 -9.823 5.307 1.00 92.94 204 PRO A C 1
ATOM 1664 O O . PRO A 1 204 ? 6.319 -10.447 5.672 1.00 92.94 204 PRO A O 1
ATOM 1667 N N . LYS A 1 205 ? 5.419 -8.705 4.581 1.00 93.75 205 LYS A N 1
ATOM 1668 C CA . LYS A 1 205 ? 6.671 -8.057 4.185 1.00 93.75 205 LYS A CA 1
ATOM 1669 C C . LYS A 1 205 ? 6.575 -6.552 4.469 1.00 93.75 205 LYS A C 1
ATOM 1671 O O . LYS A 1 205 ? 6.414 -5.790 3.514 1.00 93.75 205 LYS A O 1
ATOM 1676 N N . PRO A 1 206 ? 6.685 -6.104 5.737 1.00 94.94 206 PRO A N 1
ATOM 1677 C CA . PRO A 1 206 ? 6.531 -4.690 6.099 1.00 94.94 206 PRO A CA 1
ATOM 1678 C C . PRO A 1 206 ? 7.453 -3.762 5.301 1.00 94.94 206 PRO A C 1
ATOM 1680 O O . PRO A 1 206 ? 7.001 -2.759 4.762 1.00 94.94 206 PRO A O 1
ATOM 1683 N N . LEU A 1 207 ? 8.716 -4.159 5.098 1.00 95.25 207 LEU A N 1
ATOM 1684 C CA . LEU A 1 207 ? 9.671 -3.409 4.275 1.00 95.25 207 LEU A CA 1
ATOM 1685 C C . LEU A 1 207 ? 9.164 -3.187 2.841 1.00 95.25 207 LEU A C 1
ATOM 1687 O O . LEU A 1 207 ? 9.343 -2.115 2.271 1.00 95.25 207 LEU A O 1
ATOM 1691 N N . ARG A 1 208 ? 8.540 -4.209 2.244 1.00 94.12 208 ARG A N 1
ATOM 1692 C CA . ARG A 1 208 ? 7.994 -4.130 0.886 1.00 94.12 208 ARG A CA 1
ATOM 1693 C C . ARG A 1 208 ? 6.748 -3.257 0.838 1.00 94.12 208 ARG A C 1
ATOM 1695 O O . ARG A 1 208 ? 6.662 -2.421 -0.050 1.00 94.12 208 ARG A O 1
ATOM 1702 N N . PHE A 1 209 ? 5.846 -3.430 1.797 1.00 95.62 209 PHE A N 1
ATOM 1703 C CA . PHE A 1 209 ? 4.635 -2.624 1.917 1.00 95.62 209 PHE A CA 1
ATOM 1704 C C . PHE A 1 209 ? 4.964 -1.127 2.051 1.00 95.62 209 PHE A C 1
ATOM 1706 O O . PHE A 1 209 ? 4.438 -0.307 1.303 1.00 95.62 209 PHE A O 1
ATOM 1713 N N . LEU A 1 210 ? 5.911 -0.779 2.929 1.00 95.69 210 LEU A N 1
ATOM 1714 C CA . LEU A 1 210 ? 6.359 0.603 3.129 1.00 95.69 210 LEU A CA 1
ATOM 1715 C C . LEU A 1 210 ? 7.082 1.176 1.904 1.00 95.69 210 LEU A C 1
ATOM 1717 O O . LEU A 1 210 ? 6.878 2.337 1.563 1.00 95.69 210 LEU A O 1
ATOM 1721 N N . HIS A 1 211 ? 7.892 0.372 1.204 1.00 94.06 211 HIS A N 1
ATOM 1722 C CA . HIS A 1 211 ? 8.507 0.788 -0.066 1.00 94.06 211 HIS A CA 1
ATOM 1723 C C . HIS A 1 211 ? 7.451 1.105 -1.137 1.00 94.06 211 HIS A C 1
ATOM 1725 O O . HIS A 1 211 ? 7.593 2.063 -1.897 1.00 94.06 211 HIS A O 1
ATOM 1731 N N . GLU A 1 212 ? 6.369 0.324 -1.188 1.00 93.50 212 GLU A N 1
ATOM 1732 C CA . GLU A 1 212 ? 5.286 0.501 -2.160 1.00 93.50 212 GLU A CA 1
ATOM 1733 C C . GLU A 1 212 ? 4.468 1.768 -1.930 1.00 93.50 212 GLU A C 1
ATOM 1735 O O . GLU A 1 212 ? 3.998 2.331 -2.911 1.00 93.50 212 GLU A O 1
ATOM 1740 N N . MET A 1 213 ? 4.381 2.300 -0.705 1.00 92.44 213 MET A N 1
ATOM 1741 C CA . MET A 1 213 ? 3.645 3.545 -0.426 1.00 92.44 213 MET A CA 1
ATOM 1742 C C . MET A 1 213 ? 4.060 4.729 -1.314 1.00 92.44 213 MET A C 1
ATOM 1744 O O . MET A 1 213 ? 3.269 5.632 -1.553 1.00 92.44 213 MET A O 1
ATOM 1748 N N . LYS A 1 214 ? 5.290 4.740 -1.835 1.00 87.81 214 LYS A N 1
ATOM 1749 C CA . LYS A 1 214 ? 5.775 5.795 -2.743 1.00 87.81 214 LYS A CA 1
ATOM 1750 C C . LYS A 1 214 ? 5.336 5.644 -4.186 1.00 87.81 214 LYS A C 1
ATOM 1752 O O . LYS A 1 214 ? 5.320 6.614 -4.940 1.00 87.81 214 LYS A O 1
ATOM 1757 N N . THR A 1 215 ? 5.103 4.407 -4.590 1.00 88.50 215 THR A N 1
ATOM 1758 C CA . THR A 1 215 ? 4.893 4.009 -5.983 1.00 88.50 215 THR A CA 1
ATOM 1759 C C . THR A 1 215 ? 3.505 3.418 -6.198 1.00 88.50 215 THR A C 1
ATOM 1761 O O . THR A 1 215 ? 3.165 3.065 -7.323 1.00 88.50 215 THR A O 1
ATOM 1764 N N . SER A 1 216 ? 2.689 3.360 -5.143 1.00 92.94 216 SER A N 1
ATOM 1765 C CA . SER A 1 216 ? 1.367 2.750 -5.148 1.00 92.94 216 SER A CA 1
ATOM 1766 C C . SER A 1 216 ? 0.328 3.591 -5.871 1.00 92.94 216 SER A C 1
ATOM 1768 O O . SER A 1 216 ? -0.706 3.044 -6.236 1.00 92.94 216 SER A O 1
ATOM 1770 N N . LYS A 1 217 ? 0.568 4.888 -6.119 1.00 93.12 217 LYS A N 1
ATOM 1771 C CA . LYS A 1 217 ? -0.405 5.751 -6.802 1.00 93.12 217 LYS A CA 1
ATOM 1772 C C . LYS A 1 217 ? -0.896 5.108 -8.099 1.00 93.12 217 LYS A C 1
ATOM 1774 O O . LYS A 1 217 ? -0.153 4.952 -9.069 1.00 93.12 217 LYS A O 1
ATOM 1779 N N . PHE A 1 218 ? -2.179 4.777 -8.115 1.00 89.31 218 PHE A N 1
ATOM 1780 C CA . PHE A 1 218 ? -2.845 4.172 -9.244 1.00 89.31 218 PHE A CA 1
ATOM 1781 C C . PHE A 1 218 ? -3.041 5.210 -10.342 1.00 89.31 218 PHE A C 1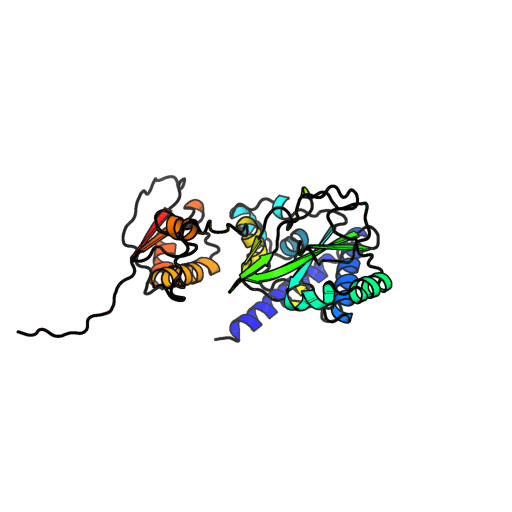
ATOM 1783 O O . PHE A 1 218 ? -3.637 6.268 -10.137 1.00 89.31 218 PHE A O 1
ATOM 1790 N N . LEU A 1 219 ? -2.549 4.887 -11.532 1.00 85.44 219 LEU A N 1
ATOM 1791 C CA . LEU A 1 219 ? -2.777 5.673 -12.735 1.00 85.44 219 LEU A CA 1
ATOM 1792 C C . LEU A 1 219 ? -3.691 4.866 -13.646 1.00 85.44 219 LEU A C 1
ATOM 1794 O O . LEU A 1 219 ? -3.245 3.908 -14.278 1.00 85.44 219 LEU A O 1
ATOM 1798 N N . SER A 1 220 ? -4.970 5.235 -13.701 1.00 80.88 220 SER A N 1
ATOM 1799 C CA . SER A 1 220 ? -5.898 4.622 -14.645 1.00 80.88 220 SER A CA 1
ATOM 1800 C C . SER A 1 220 ? -5.486 4.946 -16.082 1.00 80.88 220 SER A C 1
ATOM 1802 O O . SER A 1 220 ? -5.038 6.048 -16.405 1.00 80.88 220 SER A O 1
ATOM 1804 N N . CYS A 1 221 ? -5.624 3.960 -16.963 1.00 81.94 221 CYS A N 1
ATOM 1805 C CA . CYS A 1 221 ? -5.542 4.195 -18.395 1.00 81.94 221 CYS A CA 1
ATOM 1806 C C . CYS A 1 221 ? -6.738 5.043 -18.858 1.00 81.94 221 CYS A C 1
ATOM 1808 O O . CYS A 1 221 ? -7.847 4.935 -18.326 1.00 81.94 221 CYS A O 1
ATOM 1810 N N . ARG A 1 222 ? -6.525 5.874 -19.878 1.00 73.56 222 ARG A N 1
ATOM 1811 C CA . ARG A 1 222 ? -7.582 6.628 -20.548 1.00 73.56 222 ARG A CA 1
ATOM 1812 C C . ARG A 1 222 ? -7.974 5.803 -21.764 1.00 73.56 222 ARG A C 1
ATOM 1814 O O . ARG A 1 222 ? -7.299 5.856 -22.781 1.00 73.56 222 ARG A O 1
ATOM 1821 N N . ALA A 1 223 ? -9.013 4.989 -21.629 1.00 68.56 223 ALA A N 1
ATOM 1822 C CA . ALA A 1 223 ? -9.430 3.983 -22.606 1.00 68.56 223 ALA A CA 1
ATOM 1823 C C . ALA A 1 223 ? -9.976 4.599 -23.926 1.00 68.56 223 ALA A C 1
ATOM 1825 O O . ALA A 1 223 ? -11.131 4.416 -24.291 1.00 68.56 223 ALA A O 1
ATOM 1826 N N . LEU A 1 224 ? -9.156 5.386 -24.628 1.00 69.75 224 LEU A N 1
ATOM 1827 C CA . LEU A 1 224 ? -9.520 6.203 -25.789 1.00 69.75 224 LEU A CA 1
ATOM 1828 C C . LEU A 1 224 ? -9.818 5.358 -27.026 1.00 69.75 224 LEU A C 1
ATOM 1830 O O . LEU A 1 224 ? -10.613 5.764 -27.866 1.00 69.75 224 LEU A O 1
ATOM 1834 N N . LEU A 1 225 ? -9.150 4.211 -27.146 1.00 61.25 225 LEU A N 1
ATOM 1835 C CA . LEU A 1 225 ? -9.225 3.332 -28.310 1.00 61.25 225 LEU A CA 1
ATOM 1836 C C . LEU A 1 225 ? -9.650 1.911 -27.934 1.00 61.25 225 LEU A C 1
ATOM 1838 O O . LEU A 1 225 ? -9.206 0.985 -28.606 1.00 61.25 225 LEU A O 1
ATOM 1842 N N . MET A 1 226 ? -10.453 1.720 -26.869 1.00 56.75 226 MET A N 1
ATOM 1843 C CA . MET A 1 226 ? -10.885 0.375 -26.449 1.00 56.75 226 MET A CA 1
ATOM 1844 C C . MET A 1 226 ? -11.299 -0.445 -27.675 1.00 56.75 226 MET A C 1
ATOM 1846 O O . MET A 1 226 ? -12.303 -0.107 -28.313 1.00 56.75 226 MET A O 1
ATOM 1850 N N . PRO A 1 227 ? -10.553 -1.501 -28.040 1.00 51.97 227 PRO A N 1
ATOM 1851 C CA . PRO A 1 227 ? -11.024 -2.382 -29.080 1.00 51.97 227 PRO A CA 1
ATOM 1852 C C . PRO A 1 227 ? -12.302 -3.035 -28.547 1.00 51.97 227 PRO A C 1
ATOM 1854 O O . PRO A 1 227 ? -12.377 -3.421 -27.380 1.00 51.97 227 PRO A O 1
ATOM 1857 N N . LYS A 1 228 ? -13.321 -3.184 -29.400 1.00 49.03 228 LYS A N 1
ATOM 1858 C CA . LYS A 1 228 ? -14.503 -4.011 -29.085 1.00 49.03 228 LYS A CA 1
ATOM 1859 C C . LYS A 1 228 ? -14.123 -5.478 -28.812 1.00 49.03 228 LYS A C 1
ATOM 1861 O O . LYS A 1 228 ? -14.933 -6.238 -28.292 1.00 49.03 228 LYS A O 1
ATOM 1866 N N . GLU A 1 229 ? -12.894 -5.863 -29.146 1.00 52.34 229 GLU A N 1
ATOM 1867 C CA . GLU A 1 229 ? -12.311 -7.175 -28.909 1.00 52.34 229 GLU A CA 1
ATOM 1868 C C . GLU A 1 229 ? -11.413 -7.158 -27.670 1.00 52.34 229 GLU A C 1
ATOM 1870 O O . GLU A 1 229 ? -10.580 -6.270 -27.485 1.00 52.34 229 GLU A O 1
ATOM 1875 N N . LYS A 1 230 ? -11.583 -8.168 -26.809 1.00 52.06 230 LYS A N 1
ATOM 1876 C CA . LYS A 1 230 ? -10.737 -8.384 -25.633 1.00 52.06 230 LYS A CA 1
ATOM 1877 C C . LYS A 1 230 ? -9.267 -8.351 -26.056 1.00 52.06 230 LYS A C 1
ATOM 1879 O O . LYS A 1 230 ? -8.859 -9.140 -26.908 1.00 52.06 230 LYS A O 1
ATOM 1884 N N . HIS A 1 231 ? -8.465 -7.491 -25.425 1.00 53.62 231 HIS A N 1
ATOM 1885 C CA . HIS A 1 231 ? -7.014 -7.642 -25.489 1.00 53.62 231 HIS A CA 1
ATOM 1886 C C . HIS A 1 231 ? -6.672 -9.095 -25.128 1.00 53.62 231 HIS A C 1
ATOM 1888 O O . HIS A 1 231 ? -7.222 -9.600 -24.144 1.00 53.62 231 HIS A O 1
ATOM 1894 N N . PRO A 1 232 ? -5.804 -9.779 -25.896 1.00 53.19 232 PRO A N 1
ATOM 1895 C CA . PRO A 1 232 ? -5.385 -11.127 -25.545 1.00 53.19 232 PRO A CA 1
ATOM 1896 C C . PRO A 1 232 ? -4.875 -11.123 -24.102 1.00 53.19 232 PRO A C 1
ATOM 1898 O O . PRO A 1 232 ? -3.989 -10.326 -23.779 1.00 53.19 232 PRO A O 1
ATOM 1901 N N . GLU A 1 233 ? -5.420 -11.994 -23.243 1.00 54.94 233 GLU A N 1
ATOM 1902 C CA . GLU A 1 233 ? -5.003 -12.111 -21.832 1.00 54.94 233 GLU A CA 1
ATOM 1903 C C . GLU A 1 233 ? -3.481 -12.32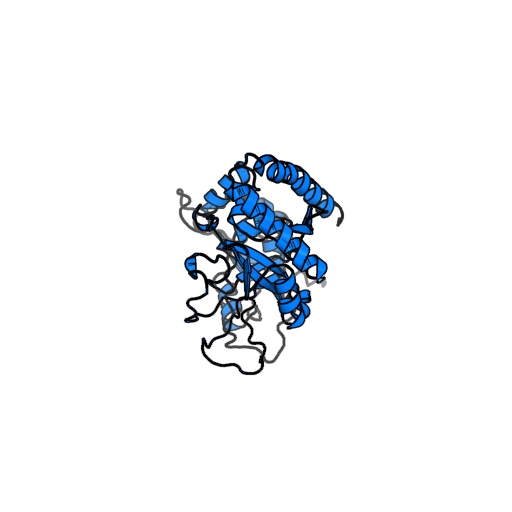2 -21.705 1.00 54.94 233 GLU A C 1
ATOM 1905 O O . GLU A 1 233 ? -2.850 -11.900 -20.731 1.00 54.94 233 GLU A O 1
ATOM 1910 N N . GLU A 1 234 ? -2.862 -12.891 -22.744 1.00 61.69 234 GLU A N 1
ATOM 1911 C CA . GLU A 1 234 ? -1.433 -13.148 -22.832 1.00 61.69 234 GLU A CA 1
ATOM 1912 C C . GLU A 1 234 ? -0.804 -12.532 -24.090 1.00 61.69 234 GLU A C 1
ATOM 1914 O O . GLU A 1 234 ? -0.625 -13.181 -25.121 1.00 61.69 234 GLU A O 1
ATOM 1919 N N . SER A 1 235 ? -0.383 -11.268 -24.005 1.00 75.06 235 SER A N 1
ATOM 1920 C CA . SER A 1 235 ? 0.571 -10.726 -24.978 1.00 75.06 235 SER A CA 1
ATOM 1921 C C . SER A 1 235 ? 2.006 -11.114 -24.595 1.00 75.06 235 SER A C 1
ATOM 1923 O O . SER A 1 235 ? 2.387 -11.091 -23.422 1.00 75.06 235 SER A O 1
ATOM 1925 N N . LYS A 1 236 ? 2.853 -11.427 -25.588 1.00 77.88 236 LYS A N 1
ATOM 1926 C CA . LYS A 1 236 ? 4.297 -11.670 -25.370 1.00 77.88 236 LYS A CA 1
ATOM 1927 C C . LYS A 1 236 ? 4.974 -10.518 -24.626 1.00 77.88 236 LYS A C 1
ATOM 1929 O O . LYS A 1 236 ? 5.803 -10.743 -23.754 1.00 77.88 236 LYS A O 1
ATOM 1934 N N . VAL A 1 237 ? 4.590 -9.292 -24.959 1.00 81.38 237 VAL A N 1
ATOM 1935 C CA . VAL A 1 237 ? 5.072 -8.060 -24.326 1.00 81.38 237 VAL A CA 1
ATOM 1936 C C . VAL A 1 237 ? 4.630 -8.005 -22.858 1.00 81.38 237 VAL A C 1
ATOM 1938 O O . VAL A 1 237 ? 5.449 -7.751 -21.979 1.00 81.38 237 VAL A O 1
ATOM 1941 N N . GLY A 1 238 ? 3.376 -8.361 -22.559 1.00 83.06 238 GLY A N 1
ATOM 1942 C CA . GLY A 1 238 ? 2.886 -8.519 -21.189 1.00 83.06 238 GLY A CA 1
ATOM 1943 C C . GLY A 1 238 ? 3.649 -9.584 -20.392 1.00 83.06 238 GLY A C 1
ATOM 1944 O O . GLY A 1 238 ? 3.976 -9.354 -19.227 1.00 83.06 238 GLY A O 1
ATOM 1945 N N . ASN A 1 239 ? 4.007 -10.714 -21.019 1.00 83.56 239 ASN A N 1
ATOM 1946 C CA . ASN A 1 239 ? 4.861 -11.738 -20.401 1.00 83.56 239 ASN A CA 1
ATOM 1947 C C . ASN A 1 239 ? 6.245 -11.176 -20.034 1.00 83.56 239 ASN A C 1
ATOM 1949 O O . ASN A 1 239 ? 6.711 -11.402 -18.919 1.00 83.56 239 ASN A O 1
ATOM 1953 N N . ILE A 1 240 ? 6.864 -10.397 -20.926 1.00 84.25 240 ILE A N 1
ATOM 1954 C CA . ILE A 1 240 ? 8.165 -9.753 -20.683 1.00 84.25 240 ILE A CA 1
ATOM 1955 C C . ILE A 1 240 ? 8.086 -8.776 -19.505 1.00 84.25 240 ILE A C 1
ATOM 1957 O O . ILE A 1 240 ? 8.951 -8.807 -18.633 1.00 84.25 240 ILE A O 1
ATOM 1961 N N . ILE A 1 241 ? 7.043 -7.941 -19.440 1.00 85.88 241 ILE A N 1
ATOM 1962 C CA . ILE A 1 241 ? 6.845 -7.000 -18.324 1.00 85.88 241 ILE A CA 1
ATOM 1963 C C . ILE A 1 241 ? 6.689 -7.762 -16.999 1.00 85.88 241 ILE A C 1
ATOM 1965 O O . ILE A 1 241 ? 7.301 -7.387 -15.997 1.00 85.88 241 ILE A O 1
ATOM 1969 N N . ARG A 1 242 ? 5.916 -8.859 -16.989 1.00 86.12 242 ARG A N 1
ATOM 1970 C CA . ARG A 1 242 ? 5.742 -9.713 -15.801 1.00 86.12 242 ARG A CA 1
ATOM 1971 C C . ARG A 1 242 ? 7.054 -10.363 -15.357 1.00 86.12 242 ARG A C 1
ATOM 1973 O O . ARG A 1 242 ? 7.364 -10.343 -14.168 1.00 86.12 242 ARG A O 1
ATOM 1980 N N . GLU A 1 243 ? 7.838 -10.890 -16.291 1.00 86.31 243 GLU A N 1
ATOM 1981 C CA . GLU A 1 243 ? 9.141 -11.502 -16.008 1.00 86.31 243 GLU A CA 1
ATOM 1982 C C . GLU A 1 243 ? 10.155 -10.469 -15.489 1.00 86.31 243 GLU A C 1
ATOM 1984 O O . GLU A 1 243 ? 10.840 -10.706 -14.494 1.00 86.31 243 GLU A O 1
ATOM 1989 N N . MET A 1 244 ? 10.192 -9.283 -16.099 1.00 86.75 244 MET A N 1
ATOM 1990 C CA . MET A 1 244 ? 11.026 -8.167 -15.655 1.00 86.75 244 MET A CA 1
ATOM 1991 C C . MET A 1 244 ? 10.686 -7.740 -14.232 1.00 86.75 244 MET A C 1
ATOM 1993 O O . MET A 1 244 ? 11.579 -7.621 -13.392 1.00 86.75 244 MET A O 1
ATOM 1997 N N . LYS A 1 245 ? 9.394 -7.568 -13.939 1.00 88.25 245 LYS A N 1
ATOM 1998 C CA . LYS A 1 245 ? 8.921 -7.258 -12.593 1.00 88.25 245 LYS A CA 1
ATOM 1999 C C . LYS A 1 245 ? 9.380 -8.325 -11.598 1.00 88.25 245 LYS A C 1
ATOM 2001 O O . LYS A 1 245 ? 9.971 -7.973 -10.584 1.00 88.25 245 LYS A O 1
ATOM 2006 N N . ALA A 1 246 ? 9.194 -9.609 -11.910 1.00 88.25 246 ALA A N 1
ATOM 2007 C CA . ALA A 1 246 ? 9.598 -10.715 -11.038 1.00 88.25 246 ALA A CA 1
ATOM 2008 C C . ALA A 1 246 ? 11.114 -10.747 -10.750 1.00 88.25 246 ALA A C 1
ATOM 2010 O O . ALA A 1 246 ? 11.524 -11.117 -9.651 1.00 88.25 246 ALA A O 1
ATOM 2011 N N . ILE A 1 247 ? 11.950 -10.332 -11.706 1.00 88.19 247 ILE A N 1
ATOM 2012 C CA . ILE A 1 247 ? 13.413 -10.278 -11.553 1.00 88.19 247 ILE A CA 1
ATOM 2013 C C . ILE A 1 247 ? 13.869 -9.065 -10.736 1.00 88.19 247 ILE A C 1
ATOM 2015 O O . ILE A 1 247 ? 14.816 -9.168 -9.956 1.00 88.19 247 ILE A O 1
ATOM 2019 N N . LEU A 1 248 ? 13.216 -7.915 -10.913 1.00 87.38 248 LEU A N 1
ATOM 2020 C CA . LEU A 1 248 ? 13.594 -6.649 -10.281 1.00 87.38 248 LEU A CA 1
ATOM 2021 C C . LEU A 1 248 ? 13.026 -6.491 -8.862 1.00 87.38 248 LEU A C 1
ATOM 2023 O O . LEU A 1 248 ? 13.686 -5.919 -7.990 1.00 87.38 248 LEU A O 1
ATOM 2027 N N . GLN A 1 249 ? 11.830 -7.030 -8.609 1.00 88.31 249 GLN A N 1
ATOM 2028 C CA . GLN A 1 249 ? 11.096 -6.878 -7.350 1.00 88.31 249 GLN A CA 1
ATOM 2029 C C . GLN A 1 249 ? 11.892 -7.305 -6.100 1.00 88.31 249 GLN A C 1
ATOM 2031 O O . GLN A 1 249 ? 11.893 -6.532 -5.137 1.00 88.31 249 GLN A O 1
ATOM 2036 N N . PRO A 1 250 ? 12.612 -8.452 -6.077 1.00 88.81 250 PRO A N 1
ATOM 2037 C CA . PRO A 1 250 ? 13.375 -8.880 -4.898 1.00 88.81 250 PRO A CA 1
ATOM 2038 C C . PRO A 1 250 ? 14.481 -7.900 -4.489 1.00 88.81 250 PRO A C 1
ATOM 2040 O O . PRO A 1 250 ? 14.940 -7.921 -3.351 1.00 88.81 250 PRO A O 1
ATOM 2043 N N . TYR A 1 251 ? 14.903 -7.037 -5.414 1.00 88.00 251 TYR A N 1
ATOM 2044 C CA . TYR A 1 251 ? 15.971 -6.062 -5.223 1.00 88.00 251 TYR A CA 1
ATOM 2045 C C . TYR A 1 251 ? 15.451 -4.630 -5.046 1.00 88.00 251 TYR A C 1
ATOM 2047 O O . TYR A 1 251 ? 16.261 -3.705 -4.968 1.00 88.00 251 TYR A O 1
ATOM 2055 N N . PHE A 1 252 ? 14.123 -4.440 -4.964 1.00 89.06 252 PHE A N 1
ATOM 2056 C CA . PHE A 1 252 ? 13.485 -3.124 -4.814 1.00 89.06 252 PHE A CA 1
ATOM 2057 C C . PHE A 1 252 ? 13.953 -2.137 -5.897 1.00 89.06 252 PHE A C 1
ATOM 2059 O O . PHE A 1 252 ? 14.283 -0.972 -5.642 1.00 89.06 252 PHE A O 1
ATOM 2066 N N . TYR A 1 253 ? 14.069 -2.657 -7.117 1.00 86.75 253 TYR A N 1
ATOM 2067 C CA . TYR A 1 253 ? 14.288 -1.856 -8.304 1.00 86.75 253 TYR A CA 1
ATOM 2068 C C . TYR A 1 253 ? 12.941 -1.395 -8.838 1.00 86.75 253 TYR A C 1
ATOM 2070 O O . TYR A 1 253 ? 12.157 -2.205 -9.333 1.00 86.75 253 TYR A O 1
ATOM 2078 N N . ASP A 1 254 ? 12.701 -0.092 -8.743 1.00 85.50 254 ASP A N 1
ATOM 2079 C CA . ASP A 1 254 ? 11.546 0.530 -9.370 1.00 85.50 254 ASP A CA 1
ATOM 2080 C C . ASP A 1 254 ? 11.850 0.775 -10.849 1.00 85.50 254 ASP A C 1
ATOM 2082 O O . ASP A 1 254 ? 12.969 1.140 -11.230 1.00 85.50 254 ASP A O 1
ATOM 2086 N N . PHE A 1 255 ? 10.841 0.566 -11.684 1.00 86.94 255 PHE A N 1
ATOM 2087 C CA . PHE A 1 255 ? 10.890 0.851 -13.108 1.00 86.94 255 PHE A CA 1
ATOM 2088 C C . PHE A 1 255 ? 9.573 1.493 -13.534 1.00 86.94 255 PHE A C 1
ATOM 2090 O O . PHE A 1 255 ? 8.550 1.347 -12.864 1.00 86.94 255 PHE A O 1
ATOM 2097 N N . TRP A 1 256 ? 9.588 2.181 -14.667 1.00 86.56 256 TRP A N 1
ATOM 2098 C CA . TRP A 1 256 ? 8.387 2.730 -15.287 1.00 86.56 256 TRP A CA 1
ATOM 2099 C C . TRP A 1 256 ? 8.361 2.388 -16.767 1.00 86.56 256 TRP A C 1
ATOM 2101 O O . TRP A 1 256 ? 9.402 2.228 -17.405 1.00 86.56 256 TRP A O 1
ATOM 2111 N N . LEU A 1 257 ? 7.159 2.267 -17.322 1.00 89.00 257 LEU A N 1
ATOM 2112 C CA . LEU A 1 257 ? 6.986 2.133 -18.763 1.00 89.00 257 LEU A CA 1
ATOM 2113 C C . LEU A 1 257 ? 7.350 3.459 -19.437 1.00 89.00 257 LEU A C 1
ATOM 2115 O O . LEU A 1 257 ? 7.115 4.532 -18.880 1.00 89.00 257 LEU A O 1
ATOM 2119 N N . THR A 1 258 ? 7.897 3.393 -20.646 1.00 86.56 258 THR A N 1
ATOM 2120 C CA . THR A 1 258 ? 8.196 4.585 -21.452 1.00 86.56 258 THR A CA 1
ATOM 2121 C C . THR A 1 258 ? 7.760 4.390 -22.905 1.00 86.56 258 THR A C 1
ATOM 2123 O O . THR A 1 258 ? 7.321 3.302 -23.285 1.00 86.56 258 THR A O 1
ATOM 2126 N N . SER A 1 259 ? 7.850 5.451 -23.712 1.00 87.44 259 SER A N 1
ATOM 2127 C CA . SER A 1 259 ? 7.648 5.426 -25.168 1.00 87.44 259 SER A CA 1
ATOM 2128 C C . SER A 1 259 ? 6.360 4.689 -25.597 1.00 87.44 259 SER A C 1
ATOM 2130 O O . SER A 1 259 ? 5.299 4.891 -25.001 1.00 87.44 259 SER A O 1
ATOM 2132 N N . GLY A 1 260 ? 6.431 3.828 -26.619 1.00 87.00 260 GLY A N 1
ATOM 2133 C CA . GLY A 1 260 ? 5.297 3.082 -27.166 1.00 87.00 260 GLY A CA 1
ATOM 2134 C C . GLY A 1 260 ? 4.630 2.143 -26.159 1.00 87.00 260 GLY A C 1
ATOM 2135 O O . GLY A 1 260 ? 3.420 1.934 -26.227 1.00 87.00 260 GLY A O 1
ATOM 2136 N N . THR A 1 261 ? 5.379 1.634 -25.176 1.00 87.50 261 THR A N 1
ATOM 2137 C CA . THR A 1 261 ? 4.814 0.769 -24.127 1.00 87.50 261 THR A CA 1
ATOM 2138 C C . THR A 1 261 ? 3.936 1.568 -23.160 1.00 87.50 261 THR A C 1
ATOM 2140 O O . THR A 1 261 ? 2.828 1.140 -22.835 1.00 87.50 261 THR A O 1
ATOM 2143 N N . LEU A 1 262 ? 4.385 2.760 -22.746 1.00 89.56 262 LEU A N 1
ATOM 2144 C CA . LEU A 1 262 ? 3.571 3.676 -21.939 1.00 89.56 262 LEU A CA 1
ATOM 2145 C C . LEU A 1 262 ? 2.362 4.202 -22.723 1.00 89.56 262 LEU A C 1
ATOM 2147 O O . LEU A 1 262 ? 1.266 4.285 -22.171 1.00 89.56 262 LEU A O 1
ATOM 2151 N N . LEU A 1 263 ? 2.546 4.523 -24.008 1.00 88.75 263 LEU A N 1
ATOM 2152 C CA . LEU A 1 263 ? 1.461 4.968 -24.883 1.00 88.75 263 LEU A CA 1
ATOM 2153 C C . LEU A 1 263 ? 0.363 3.904 -25.005 1.00 88.75 263 LEU A C 1
ATOM 2155 O O . LEU A 1 263 ? -0.813 4.248 -24.902 1.00 88.75 263 LEU A O 1
ATOM 2159 N N . GLY A 1 264 ? 0.736 2.632 -25.176 1.00 87.81 264 GLY A N 1
ATOM 2160 C CA . GLY A 1 264 ? -0.212 1.516 -25.191 1.00 87.81 264 GLY A CA 1
ATOM 2161 C C . GLY A 1 264 ? -1.037 1.443 -23.915 1.00 87.81 264 GLY A C 1
ATOM 2162 O O . GLY A 1 264 ? -2.268 1.444 -23.981 1.00 87.81 264 GLY A O 1
ATOM 2163 N N . TRP A 1 265 ? -0.366 1.463 -22.755 1.00 86.88 265 TRP A N 1
ATOM 2164 C CA . TRP A 1 265 ? -1.051 1.459 -21.461 1.00 86.88 265 TRP A CA 1
ATOM 2165 C C . TRP A 1 265 ? -2.034 2.624 -21.361 1.00 86.88 265 TRP A C 1
ATOM 2167 O O . TRP A 1 265 ? -3.204 2.420 -21.050 1.00 86.88 265 TRP A O 1
ATOM 2177 N N . TYR A 1 266 ? -1.574 3.842 -21.659 1.00 87.00 266 TYR A N 1
ATOM 2178 C CA . TYR A 1 266 ? -2.384 5.041 -21.493 1.00 87.00 266 TYR A CA 1
ATOM 2179 C C . TYR A 1 266 ? -3.583 5.087 -22.442 1.00 87.00 266 TYR A C 1
ATOM 2181 O O . TYR A 1 266 ? -4.660 5.454 -21.992 1.00 87.00 266 TYR A O 1
ATOM 2189 N N . ARG A 1 267 ? -3.407 4.732 -23.722 1.00 84.50 267 ARG A N 1
ATOM 2190 C CA . ARG A 1 267 ? -4.404 4.921 -24.792 1.00 84.50 267 ARG A CA 1
ATOM 2191 C C . ARG A 1 267 ? -5.384 3.759 -24.937 1.00 84.50 267 ARG A C 1
ATOM 2193 O O . ARG A 1 267 ? -6.549 3.970 -25.274 1.00 84.50 267 ARG A O 1
ATOM 2200 N N . GLU A 1 268 ? -4.896 2.542 -24.736 1.00 82.62 268 GLU A N 1
ATOM 2201 C CA . GLU A 1 268 ? -5.614 1.302 -25.048 1.00 82.62 268 GLU A CA 1
ATOM 2202 C C . GLU A 1 268 ? -5.832 0.434 -23.805 1.00 82.62 268 GLU A C 1
ATOM 2204 O O . GLU A 1 268 ? -6.411 -0.634 -23.916 1.00 82.62 268 GLU A O 1
ATOM 2209 N N . CYS A 1 269 ? -5.402 0.865 -22.610 1.00 82.44 269 CYS A N 1
ATOM 2210 C CA . CYS A 1 269 ? -5.459 0.039 -21.395 1.00 82.44 269 CYS A CA 1
ATOM 2211 C C . CYS A 1 269 ? -4.735 -1.308 -21.546 1.00 82.44 269 CYS A C 1
ATOM 2213 O O . CYS A 1 269 ? -5.072 -2.292 -20.886 1.00 82.44 269 CYS A O 1
ATOM 2215 N N . GLY A 1 270 ? -3.733 -1.358 -22.422 1.00 82.25 270 GLY A N 1
ATOM 2216 C CA . GLY A 1 270 ? -3.121 -2.602 -22.851 1.00 82.25 270 GLY A CA 1
ATOM 2217 C C . GLY A 1 270 ? -1.807 -2.377 -23.579 1.00 82.25 270 GLY A C 1
ATOM 2218 O O . GLY A 1 270 ? -1.157 -1.346 -23.445 1.00 82.25 270 GLY A O 1
ATOM 2219 N N . ILE A 1 271 ?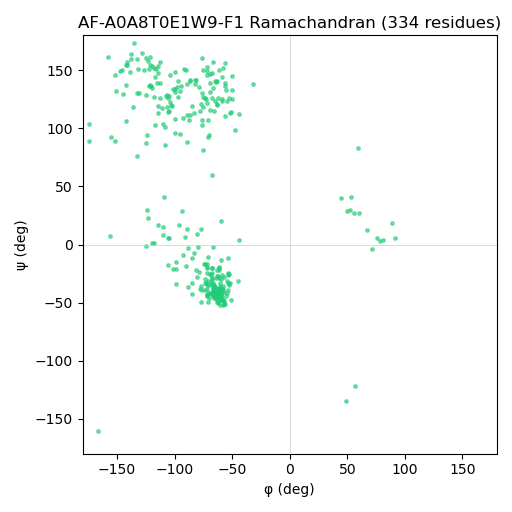 -1.387 -3.374 -24.341 1.00 83.50 271 ILE A N 1
ATOM 2220 C CA . ILE A 1 271 ? -0.227 -3.261 -25.222 1.00 83.50 271 ILE A CA 1
ATOM 2221 C C . ILE A 1 271 ? -0.732 -2.950 -26.629 1.00 83.50 271 ILE A C 1
ATOM 2223 O O . ILE A 1 271 ? -1.668 -3.610 -27.080 1.00 83.50 271 ILE A O 1
ATOM 2227 N N . ILE A 1 272 ? -0.082 -2.001 -27.317 1.00 84.06 272 ILE A N 1
ATOM 2228 C CA . ILE A 1 272 ? -0.387 -1.675 -28.718 1.00 84.06 272 ILE A CA 1
ATOM 2229 C C . ILE A 1 272 ? -0.292 -2.961 -29.553 1.00 84.06 272 ILE A C 1
ATOM 2231 O O . ILE A 1 272 ? 0.769 -3.604 -29.542 1.00 84.06 272 ILE A O 1
ATOM 2235 N N . PRO A 1 273 ? -1.353 -3.352 -30.283 1.00 76.00 273 PRO A N 1
ATOM 2236 C CA . PRO A 1 273 ? -1.305 -4.485 -31.192 1.00 76.00 273 PRO A CA 1
ATOM 2237 C C . PRO A 1 273 ? -0.091 -4.392 -32.125 1.00 76.00 273 PRO A C 1
ATOM 2239 O O . PRO A 1 273 ? 0.321 -3.307 -32.525 1.00 76.00 273 PRO A O 1
ATOM 2242 N N . TYR A 1 274 ? 0.506 -5.535 -32.463 1.00 78.62 274 TYR A N 1
ATOM 2243 C CA . TYR A 1 274 ? 1.675 -5.642 -33.354 1.00 78.62 274 TYR A CA 1
ATOM 2244 C C . TYR A 1 274 ? 3.017 -5.137 -32.794 1.00 78.62 274 TYR A C 1
ATOM 2246 O O . TYR A 1 274 ? 4.040 -5.343 -33.450 1.00 78.62 274 TYR A O 1
ATOM 2254 N N . THR A 1 275 ? 3.074 -4.555 -31.588 1.00 80.38 275 THR A N 1
ATOM 2255 C CA . THR A 1 275 ? 4.378 -4.296 -30.961 1.00 80.38 275 THR A CA 1
ATOM 2256 C C . THR A 1 275 ? 5.038 -5.593 -30.485 1.00 80.38 275 THR A C 1
ATOM 2258 O O . THR A 1 275 ? 4.380 -6.554 -30.076 1.00 80.38 275 THR A O 1
ATOM 2261 N N . SER A 1 276 ? 6.365 -5.632 -30.566 1.00 80.12 276 SER A N 1
ATOM 2262 C CA . SER A 1 276 ? 7.180 -6.804 -30.223 1.00 80.12 276 SER A CA 1
ATOM 2263 C C . SER A 1 276 ? 8.262 -6.502 -29.189 1.00 80.12 276 SER A C 1
ATOM 2265 O O . SER A 1 276 ? 8.995 -7.403 -28.783 1.00 80.12 276 SER A O 1
ATOM 2267 N N . ASP A 1 277 ? 8.372 -5.257 -28.740 1.00 76.81 277 ASP A N 1
ATOM 2268 C CA . ASP A 1 277 ? 9.333 -4.807 -27.745 1.00 76.81 277 ASP A CA 1
ATOM 2269 C C . ASP A 1 277 ? 8.646 -4.189 -26.521 1.00 76.81 277 ASP A C 1
ATOM 2271 O O . ASP A 1 277 ? 7.460 -3.858 -26.527 1.00 76.81 277 ASP A O 1
ATOM 2275 N N . VAL A 1 278 ? 9.414 -4.117 -25.433 1.00 82.38 278 VAL A N 1
ATOM 2276 C CA . VAL A 1 278 ? 9.060 -3.410 -24.199 1.00 82.38 278 VAL A CA 1
ATOM 2277 C C . VAL A 1 278 ? 10.081 -2.302 -24.001 1.00 82.38 278 VAL A C 1
ATOM 2279 O O . VAL A 1 278 ? 11.289 -2.565 -23.955 1.00 82.38 278 VAL A O 1
ATOM 2282 N N . ASP A 1 279 ? 9.578 -1.089 -23.816 1.00 83.88 279 ASP A N 1
ATOM 2283 C CA . ASP A 1 279 ? 10.352 0.078 -23.423 1.00 83.88 279 ASP A CA 1
ATOM 2284 C C . ASP A 1 279 ? 10.092 0.384 -21.942 1.00 83.88 279 ASP A C 1
ATOM 2286 O O . ASP A 1 279 ? 8.954 0.629 -21.523 1.00 83.88 279 ASP A O 1
ATOM 2290 N N . PHE A 1 280 ? 11.159 0.416 -21.143 1.00 84.50 280 PHE A N 1
ATOM 2291 C CA . PHE A 1 280 ? 11.090 0.794 -19.732 1.00 84.50 280 PHE A CA 1
ATOM 2292 C C . PHE A 1 280 ? 12.294 1.637 -19.300 1.00 84.50 280 PHE A C 1
ATOM 2294 O O . PHE A 1 280 ? 13.379 1.580 -19.889 1.00 84.50 280 PHE A O 1
ATOM 2301 N N . GLY A 1 281 ? 12.082 2.438 -18.260 1.00 82.38 281 GLY A N 1
ATOM 2302 C CA . GLY A 1 281 ? 13.099 3.240 -17.592 1.00 82.38 281 GLY A CA 1
ATOM 2303 C C . GLY A 1 281 ? 13.333 2.773 -16.160 1.00 82.38 281 GLY A C 1
ATOM 2304 O O . GLY A 1 281 ? 12.448 2.197 -15.527 1.00 82.38 281 GLY A O 1
ATOM 2305 N N . MET A 1 282 ? 14.539 3.024 -15.657 1.00 81.88 282 MET A N 1
ATOM 2306 C CA . MET A 1 282 ? 14.921 2.820 -14.261 1.00 81.88 282 MET A CA 1
ATOM 2307 C C . MET A 1 282 ? 15.777 3.991 -13.784 1.00 81.88 282 MET A C 1
ATOM 2309 O O . MET A 1 282 ? 16.591 4.525 -14.543 1.00 81.88 282 MET A O 1
ATOM 2313 N N . ARG A 1 283 ? 15.680 4.336 -12.498 1.00 76.50 283 ARG A N 1
ATOM 2314 C CA . ARG A 1 283 ? 16.570 5.332 -11.890 1.00 76.50 283 ARG A CA 1
ATOM 2315 C C . ARG A 1 283 ? 18.002 4.812 -11.897 1.00 76.50 283 ARG A C 1
ATOM 2317 O O . ARG A 1 283 ? 18.282 3.766 -11.313 1.00 76.50 283 ARG A O 1
ATOM 2324 N N . ALA A 1 284 ? 18.946 5.543 -12.491 1.00 73.75 284 ALA A N 1
ATOM 2325 C CA . ALA A 1 284 ? 20.345 5.100 -12.482 1.00 73.75 284 ALA A CA 1
ATOM 2326 C C . ALA A 1 284 ? 20.973 5.119 -11.090 1.00 73.75 284 ALA A C 1
ATOM 2328 O O . ALA A 1 284 ? 21.857 4.312 -10.816 1.00 73.75 284 ALA A O 1
ATOM 2329 N N . SER A 1 285 ? 20.517 6.014 -10.211 1.00 73.38 285 SER A N 1
ATOM 2330 C CA . SER A 1 285 ? 20.973 6.080 -8.820 1.00 73.38 285 SER A CA 1
ATOM 2331 C C . SER A 1 285 ? 20.649 4.807 -8.034 1.00 73.38 285 SER A C 1
ATOM 2333 O O . SER A 1 285 ? 21.387 4.456 -7.112 1.00 73.38 285 SER A O 1
ATOM 2335 N N . ASP A 1 286 ? 19.597 4.080 -8.425 1.00 73.88 286 ASP A N 1
ATOM 2336 C CA . ASP A 1 286 ? 19.249 2.792 -7.832 1.00 73.88 286 ASP A CA 1
ATOM 2337 C C . ASP A 1 286 ? 20.216 1.682 -8.274 1.00 73.88 286 ASP A C 1
ATOM 2339 O O . ASP A 1 286 ? 20.499 0.751 -7.513 1.00 73.88 286 ASP A O 1
ATOM 2343 N N . VAL A 1 287 ? 20.778 1.790 -9.480 1.00 73.31 287 VAL A N 1
ATOM 2344 C CA . VAL A 1 287 ? 21.645 0.782 -10.097 1.00 73.31 287 VAL A CA 1
ATOM 2345 C C . VAL A 1 287 ? 23.052 0.818 -9.489 1.00 73.31 287 VAL A C 1
ATOM 2347 O O . VAL A 1 287 ? 23.860 1.695 -9.793 1.00 73.31 287 VAL A O 1
ATOM 2350 N N . LYS A 1 288 ? 23.392 -0.185 -8.663 1.00 74.00 288 LYS A N 1
ATOM 2351 C CA . LYS A 1 288 ? 24.732 -0.317 -8.050 1.00 74.00 288 LYS A CA 1
ATOM 2352 C C . LYS A 1 288 ? 25.835 -0.382 -9.109 1.00 74.00 288 LYS A C 1
ATOM 2354 O O . LYS A 1 288 ? 26.804 0.373 -9.056 1.00 74.00 288 LYS A O 1
ATOM 2359 N N . SER A 1 289 ? 25.670 -1.286 -10.068 1.00 76.56 289 SER A N 1
ATOM 2360 C CA . SER A 1 289 ? 26.487 -1.374 -11.274 1.00 76.56 289 SER A CA 1
ATOM 2361 C C . SER A 1 289 ? 25.630 -1.869 -12.430 1.00 76.56 289 SER A C 1
ATOM 2363 O O . SER A 1 289 ? 24.700 -2.651 -12.224 1.00 76.56 289 SER A O 1
ATOM 2365 N N . LEU A 1 290 ? 25.949 -1.452 -13.655 1.00 72.19 290 LEU A N 1
ATOM 2366 C CA . LEU A 1 290 ? 25.230 -1.966 -14.820 1.00 72.19 290 LEU A CA 1
ATOM 2367 C C . LEU A 1 290 ? 25.351 -3.493 -14.905 1.00 72.19 290 LEU A C 1
ATOM 2369 O O . LEU A 1 290 ? 24.361 -4.167 -15.168 1.00 72.19 290 LEU A O 1
ATOM 2373 N N . GLU A 1 291 ? 26.537 -4.035 -14.623 1.00 78.56 291 GLU A N 1
ATOM 2374 C CA . GLU A 1 291 ? 26.778 -5.476 -14.690 1.00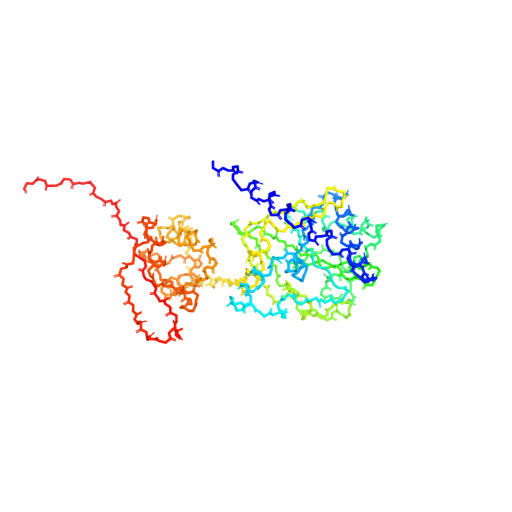 78.56 291 GLU A CA 1
ATOM 2375 C C . GLU A 1 291 ? 25.855 -6.260 -13.751 1.00 78.56 291 GLU A C 1
ATOM 2377 O O . GLU A 1 291 ? 25.323 -7.291 -14.152 1.00 78.56 291 GLU A O 1
ATOM 2382 N N . SER A 1 292 ? 25.566 -5.739 -12.552 1.00 80.38 292 SER A N 1
ATOM 2383 C CA . SER A 1 292 ? 24.623 -6.394 -11.637 1.00 80.38 292 SER A CA 1
ATOM 2384 C C . SER A 1 292 ? 23.217 -6.521 -12.227 1.00 80.38 292 SER A C 1
ATOM 2386 O O . SER A 1 292 ? 22.579 -7.556 -12.064 1.00 80.38 292 SER A O 1
ATOM 2388 N N . ILE A 1 293 ? 22.745 -5.522 -12.977 1.00 78.75 293 ILE A N 1
ATOM 2389 C CA . ILE A 1 293 ? 21.423 -5.574 -13.615 1.00 78.75 293 ILE A CA 1
ATOM 2390 C C . ILE A 1 293 ? 21.445 -6.478 -14.841 1.00 78.75 293 ILE A C 1
ATOM 2392 O O . ILE A 1 293 ? 20.519 -7.260 -15.046 1.00 78.75 293 ILE A O 1
ATOM 2396 N N . LEU A 1 294 ? 22.516 -6.440 -15.633 1.00 78.94 294 LEU A N 1
ATOM 2397 C CA . LEU A 1 294 ? 22.651 -7.332 -16.783 1.00 78.94 294 LEU A CA 1
ATOM 2398 C C . LEU A 1 294 ? 22.706 -8.799 -16.360 1.00 78.94 294 LEU A C 1
ATOM 2400 O O . LEU A 1 294 ? 22.091 -9.636 -17.013 1.00 78.94 294 LEU A O 1
ATOM 2404 N N . GLN A 1 295 ? 23.371 -9.118 -15.250 1.00 83.81 295 GLN A N 1
ATOM 2405 C CA . GLN A 1 295 ? 23.347 -10.464 -14.678 1.00 83.81 295 GLN A CA 1
ATOM 2406 C C . GLN A 1 295 ? 21.937 -10.894 -14.265 1.00 83.81 295 GLN A C 1
ATOM 2408 O O . GLN A 1 295 ? 21.575 -12.048 -14.479 1.00 83.81 295 GLN A O 1
ATOM 2413 N N . LEU A 1 296 ? 21.127 -9.981 -13.720 1.00 83.69 296 LEU A N 1
ATOM 2414 C CA . LEU A 1 296 ? 19.726 -10.264 -13.411 1.00 83.69 296 LEU A CA 1
ATOM 2415 C C . LEU A 1 296 ? 18.910 -10.524 -14.680 1.00 83.69 296 LEU A C 1
ATOM 2417 O O . LEU A 1 296 ? 18.195 -11.521 -14.741 1.00 83.69 296 LEU A O 1
ATOM 2421 N N . PHE A 1 297 ? 19.062 -9.698 -15.715 1.00 81.31 297 PHE A N 1
ATOM 2422 C CA . PHE A 1 297 ? 18.347 -9.887 -16.979 1.00 81.31 297 PHE A CA 1
ATOM 2423 C C . PHE A 1 297 ? 18.782 -11.146 -17.729 1.00 81.31 297 PHE A C 1
ATOM 2425 O O . PHE A 1 297 ? 17.936 -11.814 -18.302 1.00 81.31 297 PHE A O 1
ATOM 2432 N N . ARG A 1 298 ? 20.051 -11.563 -17.645 1.00 81.62 298 ARG A N 1
ATOM 2433 C CA . ARG A 1 298 ? 20.517 -12.838 -18.226 1.00 81.62 298 ARG A CA 1
ATOM 2434 C C . ARG A 1 298 ? 19.832 -14.075 -17.631 1.00 81.62 298 ARG A C 1
ATOM 2436 O O . ARG A 1 298 ? 19.858 -15.124 -18.266 1.00 81.62 298 ARG A O 1
ATOM 2443 N N . LYS A 1 299 ? 19.219 -13.977 -16.442 1.00 78.12 299 LYS A N 1
ATOM 2444 C CA . LYS A 1 299 ? 18.403 -15.065 -15.865 1.00 78.12 299 LYS A CA 1
ATOM 2445 C C . LYS A 1 299 ? 17.072 -15.249 -16.597 1.00 78.12 299 LYS A C 1
ATOM 2447 O O . LYS A 1 299 ? 16.458 -16.305 -16.483 1.00 78.12 299 LYS A O 1
ATOM 2452 N N . SER A 1 300 ? 16.636 -14.232 -17.334 1.00 76.56 300 SER A N 1
ATOM 2453 C CA . SER A 1 300 ? 15.445 -14.276 -18.168 1.00 76.56 300 SER A CA 1
ATOM 2454 C C . SER A 1 300 ? 15.762 -14.826 -19.550 1.00 76.56 300 SER A C 1
ATOM 2456 O O . SER A 1 300 ? 16.768 -14.473 -20.166 1.00 76.56 300 SER A O 1
ATOM 2458 N N . ARG A 1 301 ? 14.851 -15.636 -20.094 1.00 72.56 301 ARG A N 1
ATOM 2459 C CA . ARG A 1 301 ? 14.926 -16.042 -21.507 1.00 72.56 301 ARG A CA 1
ATOM 2460 C C . ARG A 1 301 ? 14.406 -14.949 -22.447 1.00 72.56 301 ARG A C 1
ATOM 2462 O O . ARG A 1 301 ? 14.808 -14.913 -23.611 1.00 72.56 301 ARG A O 1
ATOM 2469 N N . SER A 1 302 ? 13.546 -14.065 -21.940 1.00 72.25 302 SER A N 1
ATOM 2470 C CA . SER A 1 302 ? 12.831 -13.047 -22.717 1.00 72.25 302 SER A CA 1
ATOM 2471 C C . SER A 1 302 ? 13.478 -11.658 -22.655 1.00 72.25 302 SER A C 1
ATOM 2473 O O . SER A 1 302 ? 13.252 -10.843 -23.546 1.00 72.25 302 SER A O 1
ATOM 2475 N N . LEU A 1 303 ? 14.308 -11.374 -21.644 1.00 69.62 303 LEU A N 1
ATOM 2476 C CA . LEU A 1 303 ? 15.004 -10.095 -21.481 1.00 69.62 303 LEU A CA 1
ATOM 2477 C C . LEU A 1 303 ? 16.448 -10.208 -21.966 1.00 69.62 303 LEU A C 1
ATOM 2479 O O . LEU A 1 303 ? 17.352 -10.597 -21.231 1.00 69.62 303 LEU A O 1
ATOM 2483 N N . LYS A 1 304 ? 16.685 -9.812 -23.216 1.00 65.44 304 LYS A N 1
ATOM 2484 C CA . LYS A 1 304 ? 18.041 -9.577 -23.723 1.00 65.44 304 LYS A CA 1
ATOM 2485 C C . LYS A 1 304 ? 18.271 -8.081 -23.859 1.00 65.44 304 LYS A C 1
ATOM 2487 O O . LYS A 1 304 ? 17.471 -7.393 -24.489 1.00 65.44 304 LYS A O 1
ATOM 2492 N N . LEU A 1 305 ? 19.375 -7.585 -23.298 1.00 64.00 305 LEU A N 1
ATOM 2493 C CA . LEU A 1 305 ? 19.833 -6.230 -23.584 1.00 64.00 305 LEU A CA 1
ATOM 2494 C C . LEU A 1 305 ? 20.240 -6.170 -25.058 1.00 64.00 305 LEU A C 1
ATOM 2496 O O . LEU A 1 305 ? 21.197 -6.828 -25.457 1.00 64.00 305 LEU A O 1
ATOM 2500 N N . VAL A 1 306 ? 19.521 -5.377 -25.848 1.00 58.81 306 VAL A N 1
ATOM 2501 C CA . VAL A 1 306 ? 19.834 -5.200 -27.274 1.00 58.81 306 VAL A CA 1
ATOM 2502 C C . VAL A 1 306 ? 20.630 -3.924 -27.520 1.00 58.81 306 VAL A C 1
ATOM 2504 O O . VAL A 1 306 ? 21.470 -3.889 -28.412 1.00 58.81 306 VAL A O 1
ATOM 2507 N N . MET A 1 307 ? 20.380 -2.870 -26.741 1.00 54.44 307 MET A N 1
ATOM 2508 C CA . MET A 1 307 ? 20.994 -1.567 -26.972 1.00 54.44 307 MET A CA 1
ATOM 2509 C C . MET A 1 307 ? 21.130 -0.773 -25.677 1.00 54.44 307 MET A C 1
ATOM 2511 O O . MET A 1 307 ? 20.286 -0.872 -24.788 1.00 54.44 307 MET A O 1
ATOM 2515 N N . ARG A 1 308 ? 22.204 0.015 -25.589 1.00 58.22 308 ARG A N 1
ATOM 2516 C CA . ARG A 1 308 ? 22.542 0.872 -24.451 1.00 58.22 308 ARG A CA 1
ATOM 2517 C C . ARG A 1 308 ? 22.731 2.304 -24.939 1.00 58.22 308 ARG A C 1
ATOM 2519 O O . ARG A 1 308 ? 23.553 2.533 -25.820 1.00 58.22 308 ARG A O 1
ATOM 2526 N N . TYR A 1 309 ? 22.058 3.257 -24.302 1.00 53.38 309 TYR A N 1
ATOM 2527 C CA . TYR A 1 309 ? 22.252 4.686 -24.551 1.00 53.38 309 TYR A CA 1
ATOM 2528 C C . TYR A 1 309 ? 22.815 5.389 -23.307 1.00 53.38 309 TYR A C 1
ATOM 2530 O O . TYR A 1 309 ? 22.400 5.089 -22.192 1.00 53.38 309 TYR A O 1
ATOM 2538 N N . GLY A 1 310 ? 23.763 6.315 -23.508 1.00 50.81 310 GLY A N 1
ATOM 2539 C CA . GLY A 1 310 ? 24.160 7.345 -22.537 1.00 50.81 310 GLY A CA 1
ATOM 2540 C C . GLY A 1 310 ? 24.682 6.865 -21.175 1.00 50.81 310 GLY A C 1
ATOM 2541 O O . GLY A 1 310 ? 23.968 6.919 -20.181 1.00 50.81 310 GLY A O 1
ATOM 2542 N N . LEU A 1 311 ? 25.970 6.518 -21.076 1.00 48.88 311 LEU A N 1
ATOM 2543 C CA . LEU A 1 311 ? 26.674 6.633 -19.793 1.00 48.88 311 LEU A CA 1
ATOM 2544 C C . LEU A 1 311 ? 27.286 8.028 -19.672 1.00 48.88 311 LEU A C 1
ATOM 2546 O O . LEU A 1 311 ? 28.278 8.315 -20.336 1.00 48.88 311 LEU A O 1
ATOM 2550 N N . PHE A 1 312 ? 26.771 8.859 -18.771 1.00 46.56 312 PHE A N 1
ATOM 2551 C CA . PHE A 1 312 ? 27.534 10.000 -18.264 1.00 46.56 312 PHE A CA 1
ATOM 2552 C C . PHE A 1 312 ? 28.245 9.601 -16.967 1.00 46.56 312 PHE A C 1
ATOM 2554 O O . PHE A 1 312 ? 27.647 8.958 -16.102 1.00 46.56 312 PHE A O 1
ATOM 2561 N N . LYS A 1 313 ? 29.519 9.998 -16.825 1.00 45.84 313 LYS A N 1
ATOM 2562 C CA . LYS A 1 313 ? 30.429 9.643 -15.713 1.00 45.84 313 LYS A CA 1
ATOM 2563 C C . LYS A 1 313 ? 29.890 9.939 -14.294 1.00 45.84 313 LYS A C 1
ATOM 2565 O O . LYS A 1 313 ? 30.445 9.414 -13.338 1.00 45.84 313 LYS A O 1
ATOM 2570 N N . ASN A 1 314 ? 28.787 10.681 -14.144 1.00 47.25 314 ASN A N 1
ATOM 2571 C CA . ASN A 1 314 ? 28.342 11.251 -12.864 1.00 47.25 314 ASN A CA 1
ATOM 2572 C C . ASN A 1 314 ? 27.013 10.698 -12.294 1.00 47.25 314 ASN A C 1
ATOM 2574 O O . ASN A 1 314 ? 26.443 11.322 -11.408 1.00 47.25 314 ASN A O 1
ATOM 2578 N N . LYS A 1 315 ? 26.503 9.539 -12.753 1.00 48.22 315 LYS A N 1
ATOM 2579 C CA . LYS A 1 315 ? 25.319 8.849 -12.159 1.00 48.22 315 LYS A CA 1
ATOM 2580 C C . LYS A 1 315 ? 24.049 9.719 -11.989 1.00 48.22 315 LYS A C 1
ATOM 2582 O O . LYS A 1 315 ? 23.256 9.480 -11.085 1.00 48.22 315 LYS A O 1
ATOM 2587 N N . GLN A 1 316 ? 23.848 10.717 -12.850 1.00 41.53 316 GLN A N 1
ATOM 2588 C CA . GLN A 1 316 ? 22.850 11.779 -12.638 1.00 41.53 316 GLN A CA 1
ATOM 2589 C C . GLN A 1 316 ? 21.582 11.677 -13.515 1.00 41.53 316 GLN A C 1
ATOM 2591 O O . GLN A 1 316 ? 20.769 12.593 -13.497 1.00 41.53 316 GLN A O 1
ATOM 2596 N N . ARG A 1 317 ? 21.405 10.613 -14.315 1.00 48.22 317 ARG A N 1
ATOM 2597 C CA . ARG A 1 317 ? 20.268 10.451 -15.253 1.00 48.22 317 ARG A CA 1
ATOM 2598 C C . ARG A 1 317 ? 19.771 9.014 -15.311 1.00 48.22 317 ARG A C 1
ATOM 2600 O O . ARG A 1 317 ? 20.578 8.126 -15.092 1.00 48.22 317 ARG A O 1
ATOM 2607 N N . ASP A 1 318 ? 18.507 8.800 -15.667 1.00 50.66 318 ASP A N 1
ATOM 2608 C CA . ASP A 1 318 ? 17.864 7.481 -15.792 1.00 50.66 318 ASP A CA 1
ATOM 2609 C C . ASP A 1 318 ? 18.500 6.563 -16.852 1.00 50.66 318 ASP A C 1
ATOM 2611 O O . ASP A 1 318 ? 19.044 7.029 -17.856 1.00 50.66 318 ASP A O 1
ATOM 2615 N N . VAL A 1 319 ? 18.422 5.242 -16.631 1.00 52.03 319 VAL A N 1
ATOM 2616 C CA . VAL A 1 319 ? 18.859 4.216 -17.593 1.00 52.03 319 VAL A CA 1
ATOM 2617 C C . VAL A 1 319 ? 17.655 3.718 -18.380 1.00 52.03 319 VAL A C 1
ATOM 2619 O O . VAL A 1 319 ? 16.670 3.258 -17.803 1.00 52.03 319 VAL A O 1
ATOM 2622 N N . TYR A 1 320 ? 17.772 3.764 -19.703 1.00 52.06 320 TYR A N 1
ATOM 2623 C CA . TYR A 1 320 ? 16.762 3.261 -20.626 1.00 52.06 320 TYR A CA 1
ATOM 2624 C C . TYR A 1 320 ? 17.163 1.885 -21.137 1.00 52.06 320 TYR A C 1
ATOM 2626 O O . TYR A 1 320 ? 18.292 1.683 -21.597 1.00 52.06 320 TYR A O 1
ATOM 2634 N N . PHE A 1 321 ? 16.222 0.951 -21.079 1.00 54.75 321 PHE A N 1
ATOM 2635 C CA . PHE A 1 321 ? 16.401 -0.403 -21.569 1.00 54.75 321 PHE A CA 1
ATOM 2636 C C . PHE A 1 321 ? 15.350 -0.706 -22.630 1.00 54.75 321 PHE A C 1
ATOM 2638 O O . PHE A 1 321 ? 14.171 -0.395 -22.469 1.00 54.75 321 PHE A O 1
ATOM 2645 N N . LYS A 1 322 ? 15.797 -1.362 -23.702 1.00 50.66 322 LYS A N 1
ATOM 2646 C CA . LYS A 1 322 ? 14.927 -1.905 -24.741 1.00 50.66 322 LYS A CA 1
ATOM 2647 C C . LYS A 1 322 ? 15.021 -3.426 -24.732 1.00 50.66 322 LYS A C 1
ATOM 2649 O O . LYS A 1 322 ? 16.082 -3.978 -25.041 1.00 50.66 322 LYS A O 1
ATOM 2654 N N . GLY A 1 323 ? 13.926 -4.091 -24.369 1.00 52.84 323 GLY A N 1
ATOM 2655 C CA . GLY A 1 323 ? 13.789 -5.545 -24.456 1.00 52.84 323 GLY A CA 1
ATOM 2656 C C . GLY A 1 323 ? 13.102 -5.942 -25.762 1.00 52.84 323 GLY A C 1
ATOM 2657 O O . GLY A 1 323 ? 12.073 -5.370 -26.101 1.00 52.84 323 GLY A O 1
ATOM 2658 N N . LYS A 1 324 ? 13.646 -6.916 -26.502 1.00 51.38 324 LYS A N 1
ATOM 2659 C CA . LYS A 1 324 ? 12.986 -7.497 -27.690 1.00 51.38 324 LYS A CA 1
ATOM 2660 C C . LYS A 1 324 ? 12.344 -8.842 -27.351 1.00 51.38 324 LYS A C 1
ATOM 2662 O O . LYS A 1 324 ? 13.022 -9.708 -26.802 1.00 51.38 324 LYS A O 1
ATOM 2667 N N . ALA A 1 325 ? 11.099 -9.064 -27.771 1.00 43.16 325 ALA A N 1
ATOM 2668 C CA . ALA A 1 325 ? 10.509 -10.397 -27.811 1.00 43.16 325 ALA A CA 1
ATOM 2669 C C . ALA A 1 325 ? 11.080 -11.174 -29.006 1.00 43.16 325 ALA A C 1
ATOM 2671 O O . ALA A 1 325 ? 10.877 -10.794 -30.158 1.00 43.16 325 ALA A O 1
ATOM 2672 N N . PHE A 1 326 ? 11.775 -12.287 -28.766 1.00 33.28 326 PHE A N 1
ATOM 2673 C CA . PHE A 1 326 ? 12.140 -13.193 -29.856 1.00 33.28 326 PHE A CA 1
ATOM 2674 C C . PHE A 1 326 ? 10.969 -14.122 -30.193 1.00 33.28 326 PHE A C 1
ATOM 2676 O O . PHE A 1 326 ? 10.271 -14.651 -29.324 1.00 33.28 326 PHE A O 1
ATOM 2683 N N . ARG A 1 327 ? 10.750 -14.337 -31.489 1.00 29.42 327 ARG A N 1
ATOM 2684 C CA . ARG A 1 327 ? 9.871 -15.381 -32.012 1.00 29.42 327 ARG A CA 1
ATOM 2685 C C . ARG A 1 327 ? 10.709 -16.659 -32.142 1.00 29.42 327 ARG A C 1
ATOM 2687 O O . ARG A 1 327 ? 11.525 -16.743 -33.047 1.00 29.42 327 ARG A O 1
ATOM 2694 N N . THR A 1 328 ? 10.519 -17.659 -31.284 1.00 28.30 328 THR A N 1
ATOM 2695 C CA . THR A 1 328 ? 10.820 -19.045 -31.680 1.00 28.30 328 THR A CA 1
ATOM 2696 C C . THR A 1 328 ? 9.558 -19.617 -32.301 1.00 28.30 328 THR A C 1
ATOM 2698 O O . THR A 1 328 ? 8.691 -20.151 -31.619 1.00 28.30 328 THR A O 1
ATOM 2701 N N . SER A 1 329 ? 9.421 -19.418 -33.604 1.00 24.20 329 SER A N 1
ATOM 2702 C CA . SER A 1 329 ? 8.542 -20.223 -34.441 1.00 24.20 329 SER A CA 1
ATOM 2703 C C . SER A 1 329 ? 9.097 -20.145 -35.855 1.00 24.20 329 SER A C 1
ATOM 2705 O O . SER A 1 329 ? 8.838 -19.159 -36.540 1.00 24.20 329 SER A O 1
ATOM 2707 N N . TRP A 1 330 ? 9.949 -21.108 -36.203 1.00 24.14 330 TRP A N 1
ATOM 2708 C CA . TRP A 1 330 ? 9.977 -21.819 -37.485 1.00 24.14 330 TRP A CA 1
ATOM 2709 C C . TRP A 1 330 ? 11.036 -22.928 -37.369 1.00 24.14 330 TRP A C 1
ATOM 2711 O O . TRP A 1 330 ? 12.222 -22.723 -37.601 1.00 24.14 330 TRP A O 1
ATOM 2721 N N . LEU A 1 331 ? 10.587 -24.100 -36.909 1.00 31.17 331 LEU A N 1
ATOM 2722 C CA . LEU A 1 331 ? 11.102 -25.369 -37.409 1.00 31.17 331 LEU A CA 1
ATOM 2723 C C . LEU A 1 331 ? 10.409 -25.559 -38.757 1.00 31.17 331 LEU A C 1
ATOM 2725 O O . LEU A 1 331 ? 9.186 -25.661 -38.803 1.00 31.17 331 LEU A O 1
ATOM 2729 N N . GLY A 1 332 ? 11.179 -25.543 -39.834 1.00 22.25 332 GLY A N 1
ATOM 2730 C CA . GLY A 1 332 ? 10.692 -25.829 -41.172 1.00 22.25 332 GLY A CA 1
ATOM 2731 C C . GLY A 1 332 ? 11.866 -25.865 -42.133 1.00 22.25 332 GLY A C 1
ATOM 2732 O O . GLY A 1 332 ? 12.440 -24.830 -42.453 1.00 22.25 332 GLY A O 1
ATOM 2733 N N . ASN A 1 333 ? 12.237 -27.091 -42.487 1.00 27.84 333 ASN A N 1
ATOM 2734 C CA . ASN A 1 333 ? 13.196 -27.497 -43.508 1.00 27.84 333 ASN A CA 1
ATOM 2735 C C . ASN A 1 333 ? 13.264 -26.553 -44.712 1.00 27.84 333 ASN A C 1
ATOM 2737 O O . ASN A 1 333 ? 12.215 -26.239 -45.257 1.00 27.84 333 ASN A O 1
ATOM 2741 N N . MET A 1 334 ? 14.480 -26.270 -45.188 1.00 23.06 334 MET A N 1
ATOM 2742 C CA . MET A 1 334 ? 14.878 -26.485 -46.590 1.00 23.06 334 MET A CA 1
ATOM 2743 C C . MET A 1 334 ? 16.394 -26.737 -46.617 1.00 23.06 334 MET A C 1
ATOM 2745 O O . MET A 1 334 ? 17.205 -25.819 -46.593 1.00 23.06 334 MET A O 1
ATOM 2749 N N . ALA A 1 335 ? 16.789 -28.001 -46.478 1.00 24.86 335 ALA A N 1
ATOM 2750 C CA . ALA A 1 335 ? 17.585 -28.676 -47.494 1.00 24.86 335 ALA A CA 1
ATOM 2751 C C . ALA A 1 335 ? 16.948 -28.569 -48.889 1.00 24.86 335 ALA A C 1
ATOM 2753 O O . ALA A 1 335 ? 15.881 -29.137 -49.114 1.00 24.86 335 ALA A O 1
ATOM 2754 N N . SER A 1 336 ? 17.627 -27.844 -49.777 1.00 29.58 336 SER A N 1
ATOM 2755 C CA . SER A 1 336 ? 17.957 -28.200 -51.169 1.00 29.58 336 SER A CA 1
ATOM 2756 C C . SER A 1 336 ? 18.681 -27.019 -51.798 1.00 29.58 336 SER A C 1
ATOM 2758 O O . SER A 1 336 ? 18.027 -25.954 -51.897 1.00 29.58 336 SER A O 1
#

Nearest PDB structures (foldseek):
  6eu2-assembly1_K  TM=6.020E-01  e=1.636E+00  Saccharomyces cerevisiae S288C
  7ae1-assembly1_K  TM=5.376E-01  e=1.160E+00  Homo sapiens
  3w0q-assembly1_A  TM=2.886E-01  e=4.595E+00  Escherichia coli
  7cdw-assembly1_B  TM=5.393E-01  e=9.686E+00  Mycobacterium tuberculosis H37Rv

Mean predicted aligned error: 11.46 Å

InterPro domains:
  IPR007074 LicD/FKTN/FKRP, nucleotidyltransferase domain [PF04991] (255-294)
  IPR009644 FKTN/Mannosyltransferase regulator [PTHR15407] (31-288)
  IPR045587 Ribitol-5-phosphate transferase FKTN, N-terminal [PF19737] (16-222)

Radius of gyration: 23.4 Å; Cα contacts (8 Å, |Δi|>4): 462; chains: 1; bounding box: 62×48×80 Å

Secondary structure (DSSP, 8-state):
--HHHHHHHHHHHHHHHHHHHHTTS--HHHHHHHHHHHHHHHHHHHTT---EE--HHHHHHTS-HHHHHHHHHTT--GGGG---TTEEEEEEEGGGHHHHTSHHHHHHHHHTT-EEE---S-TT-----------EEEEEETTEEEEEEEEEEETTEEEEPPPPP---TTSPPGGG-TTSSS-EEEE---PEEEETTTTEEE-S-HHHHHHHTTT-B------TT--SSPPPS--HHHHHHHHHHHHHGGGT--EEE-HHHHHHHHHHSSPPTT--EEEEEE-TTT-S-HHHHHHHHHT-SS--EEEE----TT--SPEEEEEEPP----------

Sequence (336 aa):
MFDCCKHIARECVKENAGVMYAYQSETSENSTRLNVIRSFSAAAYALNVEVILIEPSILFNLLSNSQQKFLLKKGSNSNDFRYVPGILTFGFLDKYKKYITQPEFAFEMYHKGFNFIEEYDTCNHVSPPEVGTSGHYFFMTYGWIIHLVEFARKSNYLWHSALRANNCSSLPNREDLHFVAYDGVYENFYGVIINQESKITLPPKPLRFLHEMKTSKFLSCRALLMPKEKHPEESKVGNIIREMKAILQPYFYDFWLTSGTLLGWYRECGIIPYTSDVDFGMRASDVKSLESILQLFRKSRSLKLVMRYGLFKNKQRDVYFKGKAFRTSWLGNMAS

Solvent-accessible surface area (backbone atoms only — not comparable to full-atom values): 19851 Å² total; per-residue (Å²): 138,74,64,66,62,60,53,52,44,51,50,56,45,55,64,37,49,55,46,64,59,61,61,63,74,71,49,77,65,57,56,51,54,52,48,52,53,34,52,50,27,39,53,38,43,78,70,76,31,74,50,21,54,64,31,48,34,58,51,52,68,59,42,54,76,68,55,47,54,46,44,42,74,73,72,45,55,74,74,79,35,52,81,50,89,50,57,46,38,33,32,33,51,46,93,44,45,76,54,65,75,33,71,66,44,46,54,55,36,38,78,72,55,30,42,66,50,88,87,66,99,52,102,79,68,95,68,83,82,74,85,76,82,48,48,65,47,39,32,39,40,100,82,28,38,37,43,38,34,38,33,35,78,54,87,82,26,28,32,30,45,29,55,74,95,66,92,60,87,89,57,77,64,67,88,77,42,92,66,32,85,45,36,30,43,44,75,67,80,60,66,39,73,76,35,87,87,35,48,39,15,29,59,72,48,46,73,57,57,61,59,38,69,79,68,15,68,59,77,82,50,49,64,77,58,59,62,97,58,79,74,67,95,76,40,73,52,58,52,42,54,52,52,49,45,64,66,31,52,89,73,72,55,67,69,45,67,29,70,69,45,33,48,13,32,38,36,46,61,38,75,54,84,92,64,54,55,44,37,35,36,32,58,33,76,74,50,90,43,72,65,62,52,52,58,56,34,64,76,40,93,52,42,47,88,75,60,83,68,83,88,63,99,74,61,84,59,68,44,59,45,46,29,52,61,79,82,94,79,79,92,74,89,78,92,129

Organism: Argiope bruennichi (NCBI:txid94029)